Protein AF-0000000085930044 (afdb_homodimer)

Foldseek 3Di:
DDPVLLVVLLVLLQCLVVLVVDDDPLSVLLNVLLVVLLVVCVVPPCLLNLCSCVCRVVVDDPVVSCVVSVHDPVVSVVSVVVSSVSSSVSSVVSVND/DDPVLLVVLLVLLQCLVVLVVDDDPLSVLLNVLLVVLLVVCVVPPCLLNLCSCVCRVVVDDPVVSCVVSVHDPVVSVVSVVVSSVSSSVSSVVSVND

Structure (mmCIF, N/CA/C/O backbone):
data_AF-0000000085930044-model_v1
#
loop_
_entity.id
_entity.type
_entity.pdbx_description
1 polymer 'SqdX protein'
#
loop_
_atom_site.group_PDB
_atom_site.id
_atom_site.type_symbol
_atom_site.label_atom_id
_atom_site.label_alt_id
_atom_site.label_comp_id
_atom_site.label_asym_id
_atom_site.label_entity_id
_atom_site.label_seq_id
_atom_site.pdbx_PDB_ins_code
_atom_site.Cartn_x
_atom_site.Cartn_y
_atom_site.Cartn_z
_atom_site.occupancy
_atom_site.B_iso_or_equiv
_atom_site.auth_seq_id
_atom_site.auth_comp_id
_atom_site.auth_asym_id
_atom_site.auth_atom_id
_atom_site.pdbx_PDB_model_num
ATOM 1 N N . MET A 1 1 ? -0.772 -0.261 -4.461 1 90.75 1 MET A N 1
ATOM 2 C CA . MET A 1 1 ? -1.735 0.647 -5.074 1 90.75 1 MET A CA 1
ATOM 3 C C . MET A 1 1 ? -1.308 1.017 -6.492 1 90.75 1 MET A C 1
ATOM 5 O O . MET A 1 1 ? -0.113 1.079 -6.785 1 90.75 1 MET A O 1
ATOM 9 N N . THR A 1 2 ? -2.232 1.192 -7.375 1 91.56 2 THR A N 1
ATOM 10 C CA . THR A 1 2 ? -1.938 1.608 -8.742 1 91.56 2 THR A CA 1
ATOM 11 C C . THR A 1 2 ? -1.324 3.006 -8.758 1 91.56 2 THR A C 1
ATOM 13 O O . THR A 1 2 ? -1.37 3.725 -7.762 1 91.56 2 THR A O 1
ATOM 16 N N . ASN A 1 3 ? -0.733 3.326 -9.867 1 89.94 3 ASN A N 1
ATOM 17 C CA . ASN A 1 3 ? -0.159 4.66 -9.992 1 89.94 3 ASN A CA 1
ATOM 18 C C . ASN A 1 3 ? -1.221 5.746 -9.82 1 89.94 3 ASN A C 1
ATOM 20 O O . ASN A 1 3 ? -0.964 6.781 -9.211 1 89.94 3 ASN A O 1
ATOM 24 N N . GLU A 1 4 ? -2.383 5.516 -10.391 1 93.25 4 GLU A N 1
ATOM 25 C CA . GLU A 1 4 ? -3.479 6.473 -10.266 1 93.25 4 GLU A CA 1
ATOM 26 C C . GLU A 1 4 ? -3.91 6.625 -8.812 1 93.25 4 GLU A C 1
ATOM 28 O O . GLU A 1 4 ? -4.105 7.742 -8.328 1 93.25 4 GLU A O 1
ATOM 33 N N . GLN A 1 5 ? -4.035 5.52 -8.148 1 95.88 5 GLN A N 1
ATOM 34 C CA . GLN A 1 5 ? -4.41 5.543 -6.738 1 95.88 5 GLN A CA 1
ATOM 35 C C . GLN A 1 5 ? -3.354 6.258 -5.898 1 95.88 5 GLN A C 1
ATOM 37 O O . GLN A 1 5 ? -3.688 7.016 -4.984 1 95.88 5 GLN A O 1
ATOM 42 N N . ARG A 1 6 ? -2.131 5.973 -6.227 1 95.56 6 ARG A N 1
ATOM 43 C CA . ARG A 1 6 ? -1.03 6.613 -5.516 1 95.56 6 ARG A CA 1
ATOM 44 C C . ARG A 1 6 ? -1.114 8.133 -5.633 1 95.56 6 ARG A C 1
ATOM 46 O O . ARG A 1 6 ? -0.923 8.844 -4.648 1 95.56 6 ARG A O 1
ATOM 53 N N . GLN A 1 7 ? -1.407 8.609 -6.773 1 96.12 7 GLN A N 1
ATOM 54 C CA . GLN A 1 7 ? -1.521 10.047 -7 1 96.12 7 GLN A CA 1
ATOM 55 C C . GLN A 1 7 ? -2.711 10.633 -6.242 1 96.12 7 GLN A C 1
ATOM 57 O O . GLN A 1 7 ? -2.623 11.734 -5.691 1 96.12 7 GLN A O 1
ATOM 62 N N . GLN A 1 8 ? -3.801 9.922 -6.223 1 97.56 8 GLN A N 1
ATOM 63 C CA . GLN A 1 8 ? -4.984 10.375 -5.504 1 97.56 8 GLN A CA 1
ATOM 64 C C . GLN A 1 8 ? -4.711 10.492 -4.008 1 97.56 8 GLN A C 1
ATOM 66 O O . GLN A 1 8 ? -5.102 11.477 -3.375 1 97.56 8 GLN A O 1
ATOM 71 N N . VAL A 1 9 ? -4.008 9.484 -3.5 1 98.38 9 VAL A N 1
ATOM 72 C CA . VAL A 1 9 ? -3.697 9.43 -2.076 1 98.38 9 VAL A CA 1
ATOM 73 C C . VAL A 1 9 ? -2.748 10.57 -1.707 1 98.38 9 VAL A C 1
ATOM 75 O O . VAL A 1 9 ? -2.963 11.266 -0.713 1 98.38 9 VAL A O 1
ATOM 78 N N . LYS A 1 10 ? -1.749 10.711 -2.5 1 97.44 10 LYS A N 1
ATOM 79 C CA . LYS A 1 10 ? -0.784 11.781 -2.264 1 97.44 10 LYS A CA 1
ATOM 80 C C . LYS A 1 10 ? -1.459 13.148 -2.305 1 97.44 10 LYS A C 1
ATOM 82 O O . LYS A 1 10 ? -1.191 14.008 -1.459 1 97.44 10 LYS A O 1
ATOM 87 N N . LYS A 1 11 ? -2.297 13.352 -3.271 1 97.81 11 LYS A N 1
ATOM 88 C CA . LYS A 1 11 ? -3.008 14.617 -3.418 1 97.81 11 LYS A CA 1
ATOM 89 C C . LYS A 1 11 ? -3.918 14.883 -2.221 1 97.81 11 LYS A C 1
ATOM 91 O O . LYS A 1 11 ? -3.975 16 -1.71 1 97.81 11 LYS A O 1
ATOM 96 N N . ALA A 1 12 ? -4.645 13.891 -1.856 1 98.31 12 ALA A N 1
ATOM 97 C CA . ALA A 1 12 ? -5.539 14.039 -0.713 1 98.31 12 ALA A CA 1
ATOM 98 C C . ALA A 1 12 ? -4.766 14.406 0.548 1 98.31 12 ALA A C 1
ATOM 100 O O . ALA A 1 12 ? -5.184 15.289 1.301 1 98.31 12 ALA A O 1
ATOM 101 N N . LEU A 1 13 ? -3.668 13.68 0.725 1 98.19 13 LEU A N 1
ATOM 102 C CA . LEU A 1 13 ? -2.852 13.922 1.909 1 98.19 13 LEU A CA 1
ATOM 103 C C . LEU A 1 13 ? -2.271 15.328 1.89 1 98.19 13 LEU A C 1
ATOM 105 O O . LEU A 1 13 ? -2.303 16.031 2.902 1 98.19 13 LEU A O 1
ATOM 109 N N . TRP A 1 14 ? -1.81 15.734 0.802 1 97.94 14 TRP A N 1
ATOM 110 C CA . TRP A 1 14 ? -1.217 17.047 0.617 1 97.94 14 TRP A CA 1
ATOM 111 C C . TRP A 1 14 ? -2.252 18.156 0.839 1 97.94 14 TRP A C 1
ATOM 113 O O . TRP A 1 14 ? -1.924 19.234 1.331 1 97.94 14 TRP A O 1
ATOM 123 N N . ASN A 1 15 ? -3.477 17.906 0.5 1 97.5 15 ASN A N 1
ATOM 124 C CA . ASN A 1 15 ? -4.527 18.906 0.55 1 97.5 15 ASN A CA 1
ATOM 125 C C . ASN A 1 15 ? -5.438 18.719 1.759 1 97.5 15 ASN A C 1
ATOM 127 O O . ASN A 1 15 ? -6.59 19.156 1.75 1 97.5 15 ASN A O 1
ATOM 131 N N . TYR A 1 16 ? -4.949 18.062 2.721 1 97.5 16 TYR A N 1
ATOM 132 C CA . TYR A 1 16 ? -5.746 17.719 3.895 1 97.5 16 TYR A CA 1
ATOM 133 C C . TYR A 1 16 ? -6.438 18.953 4.457 1 97.5 16 TYR A C 1
ATOM 135 O O . TYR A 1 16 ? -7.633 18.922 4.758 1 97.5 16 TYR A O 1
ATOM 143 N N . GLY A 1 17 ? -5.746 20.078 4.582 1 95.06 17 GLY A N 1
ATOM 144 C CA . GLY A 1 17 ? -6.32 21.312 5.086 1 95.06 17 GLY A CA 1
ATOM 145 C C . GLY A 1 17 ? -7.477 21.812 4.242 1 95.06 17 GLY A C 1
ATOM 146 O O . GLY A 1 17 ? -8.492 22.266 4.777 1 95.06 17 GLY A O 1
ATOM 147 N N . ILE A 1 18 ? -7.289 21.766 3.01 1 95.88 18 ILE A N 1
ATOM 148 C CA . ILE A 1 18 ? -8.312 22.219 2.076 1 95.88 18 ILE A CA 1
ATOM 149 C C . ILE A 1 18 ? -9.531 21.297 2.168 1 95.88 18 ILE A C 1
ATOM 151 O O . ILE A 1 18 ? -10.672 21.766 2.154 1 95.88 18 ILE A O 1
ATOM 155 N N . LEU A 1 19 ? -9.289 19.969 2.24 1 96.56 19 LEU A N 1
ATOM 156 C CA . LEU A 1 19 ? -10.383 19.016 2.355 1 96.56 19 LEU A CA 1
ATOM 157 C C . LEU A 1 19 ? -11.219 19.281 3.602 1 96.56 19 LEU A C 1
ATOM 159 O O . LEU A 1 19 ? -12.445 19.141 3.574 1 96.56 19 LEU A O 1
ATOM 163 N N . GLN A 1 20 ? -10.547 19.641 4.668 1 95 20 GLN A N 1
ATOM 164 C CA . GLN A 1 20 ? -11.219 19.891 5.941 1 95 20 GLN A CA 1
ATOM 165 C C . GLN A 1 20 ? -12.141 21.109 5.848 1 95 20 GLN A C 1
ATOM 167 O O . GLN A 1 20 ? -13.164 21.172 6.527 1 95 20 GLN A O 1
ATOM 172 N N . ARG A 1 21 ? -11.844 21.984 4.984 1 94.31 21 ARG A N 1
ATOM 173 C CA . ARG A 1 21 ? -12.547 23.266 4.918 1 94.31 21 ARG A CA 1
ATOM 174 C C . ARG A 1 21 ? -13.797 23.156 4.055 1 94.31 21 ARG A C 1
ATOM 176 O O . ARG A 1 21 ? -14.766 23.891 4.27 1 94.31 21 ARG A O 1
ATOM 183 N N . PHE A 1 22 ? -13.742 22.281 3.084 1 88.75 22 PHE A N 1
ATOM 184 C CA . PHE A 1 22 ? -14.867 22.188 2.164 1 88.75 22 PHE A CA 1
ATOM 185 C C . PHE A 1 22 ? -15.688 20.922 2.451 1 88.75 22 PHE A C 1
ATOM 187 O O . PHE A 1 22 ? -15.172 19.812 2.348 1 88.75 22 PHE A O 1
ATOM 194 N N . GLU A 1 23 ? -16.875 21.266 2.703 1 85.25 23 GLU A N 1
ATOM 195 C CA . GLU A 1 23 ? -17.688 20.141 3.143 1 85.25 23 GLU A CA 1
ATOM 196 C C . GLU A 1 23 ? -18.328 19.422 1.954 1 85.25 23 GLU A C 1
ATOM 198 O O . GLU A 1 23 ? -18.984 20.047 1.126 1 85.25 23 GLU A O 1
ATOM 203 N N . SER A 1 24 ? -17.859 18.25 1.685 1 94.62 24 SER A N 1
ATOM 204 C CA . SER A 1 24 ? -18.5 17.234 0.854 1 94.62 24 SER A CA 1
ATOM 205 C C . SER A 1 24 ? -18.359 15.844 1.475 1 94.62 24 SER A C 1
ATOM 207 O O . SER A 1 24 ? -17.484 15.617 2.311 1 94.62 24 SER A O 1
ATOM 209 N N . GLU A 1 25 ? -19.297 15.039 1.059 1 96.56 25 GLU A N 1
ATOM 210 C CA . GLU A 1 25 ? -19.234 13.68 1.596 1 96.56 25 GLU A CA 1
ATOM 211 C C . GLU A 1 25 ? -17.906 13.008 1.26 1 96.56 25 GLU A C 1
ATOM 213 O O . GLU A 1 25 ? -17.328 12.328 2.102 1 96.56 25 GLU A O 1
ATOM 218 N N . GLU A 1 26 ? -17.453 13.195 0.129 1 97.06 26 GLU A N 1
ATOM 219 C CA . GLU A 1 26 ? -16.188 12.617 -0.285 1 97.06 26 GLU A CA 1
ATOM 220 C C . GLU A 1 26 ? -15.023 13.203 0.515 1 97.06 26 GLU A C 1
ATOM 222 O O . GLU A 1 26 ? -14.141 12.477 0.969 1 97.06 26 GLU A O 1
ATOM 227 N N . ASN A 1 27 ? -15.055 14.539 0.663 1 97.44 27 ASN A N 1
ATOM 228 C CA . ASN A 1 27 ? -14.016 15.195 1.45 1 97.44 27 ASN A CA 1
ATOM 229 C C . ASN A 1 27 ? -14 14.688 2.889 1 97.44 27 ASN A C 1
ATOM 231 O O . ASN A 1 27 ? -12.93 14.484 3.467 1 97.44 27 ASN A O 1
ATOM 235 N N . ARG A 1 28 ? -15.141 14.492 3.354 1 97.19 28 ARG A N 1
ATOM 236 C CA . ARG A 1 28 ? -15.242 13.984 4.719 1 97.19 28 ARG A CA 1
ATOM 237 C C . ARG A 1 28 ? -14.633 12.594 4.828 1 97.19 28 ARG A C 1
ATOM 239 O O . ARG A 1 28 ? -13.922 12.297 5.789 1 97.19 28 ARG A O 1
ATOM 246 N N . ARG A 1 29 ? -14.906 11.789 3.861 1 97.5 29 ARG A N 1
ATOM 247 C CA . ARG A 1 29 ? -14.375 10.43 3.863 1 97.5 29 ARG A CA 1
ATOM 248 C C . ARG A 1 29 ? -12.852 10.438 3.74 1 97.5 29 ARG A C 1
ATOM 250 O O . ARG A 1 29 ? -12.164 9.648 4.387 1 97.5 29 ARG A O 1
ATOM 257 N N . TRP A 1 30 ? -12.344 11.336 2.975 1 98.44 30 TRP A N 1
ATOM 258 C CA . TRP A 1 30 ? -10.898 11.492 2.885 1 98.44 30 TRP A CA 1
ATOM 259 C C . TRP A 1 30 ? -10.32 11.969 4.211 1 98.44 30 TRP A C 1
ATOM 261 O O . TRP A 1 30 ? -9.305 11.445 4.68 1 98.44 30 TRP A O 1
ATOM 271 N N . CYS A 1 31 ? -10.961 12.961 4.789 1 98.12 31 CYS A N 1
ATOM 272 C CA . CYS A 1 31 ? -10.484 13.484 6.062 1 98.12 31 CYS A CA 1
ATOM 273 C C . CYS A 1 31 ? -10.477 12.398 7.133 1 98.12 31 CYS A C 1
ATOM 275 O O . CYS A 1 31 ? -9.547 12.305 7.93 1 98.12 31 CYS A O 1
ATOM 277 N N . ASP A 1 32 ? -11.516 11.555 7.094 1 97.94 32 ASP A N 1
ATOM 278 C CA . ASP A 1 32 ? -11.578 10.453 8.055 1 97.94 32 ASP A CA 1
ATOM 279 C C . ASP A 1 32 ? -10.43 9.477 7.844 1 97.94 32 ASP A C 1
ATOM 281 O O . ASP A 1 32 ? -9.82 9.008 8.805 1 97.94 32 ASP A O 1
ATOM 285 N N . ALA A 1 33 ? -10.164 9.125 6.633 1 98.25 33 ALA A N 1
ATOM 286 C CA . ALA A 1 33 ? -9.078 8.203 6.316 1 98.25 33 ALA A CA 1
ATOM 287 C C . ALA A 1 33 ? -7.727 8.773 6.742 1 98.25 33 ALA A C 1
ATOM 289 O O . ALA A 1 33 ? -6.887 8.055 7.297 1 98.25 33 ALA A O 1
ATOM 290 N N . ILE A 1 34 ? -7.496 10.039 6.508 1 98.44 34 ILE A N 1
ATOM 291 C CA . ILE A 1 34 ? -6.234 10.688 6.848 1 98.44 34 ILE A CA 1
ATOM 292 C C . ILE A 1 34 ? -6.09 10.773 8.367 1 98.44 34 ILE A C 1
ATOM 294 O O . ILE A 1 34 ? -5.016 10.492 8.906 1 98.44 34 ILE A O 1
ATOM 298 N N . GLN A 1 35 ? -7.18 11.102 9.016 1 98.25 35 GLN A N 1
ATOM 299 C CA . GLN A 1 35 ? -7.141 11.156 10.477 1 98.25 35 GLN A CA 1
ATOM 300 C C . GLN A 1 35 ? -6.828 9.789 11.07 1 98.25 35 GLN A C 1
ATOM 302 O O . GLN A 1 35 ? -6.062 9.68 12.031 1 98.25 35 GLN A O 1
ATOM 307 N N . GLU A 1 36 ? -7.469 8.797 10.5 1 97.69 36 GLU A N 1
ATOM 308 C CA . GLU A 1 36 ? -7.172 7.438 10.953 1 97.69 36 GLU A CA 1
ATOM 309 C C . GLU A 1 36 ? -5.699 7.098 10.75 1 97.69 36 GLU A C 1
ATOM 311 O O . GLU A 1 36 ? -5.094 6.418 11.578 1 97.69 36 GLU A O 1
ATOM 316 N N . THR A 1 37 ? -5.105 7.539 9.688 1 98.12 37 THR A N 1
ATOM 317 C CA . THR A 1 37 ? -3.689 7.324 9.406 1 98.12 37 THR A CA 1
ATOM 318 C C . THR A 1 37 ? -2.818 8.07 10.414 1 98.12 37 THR A C 1
ATOM 320 O O . THR A 1 37 ? -1.834 7.523 10.914 1 98.12 37 THR A O 1
ATOM 323 N N . ILE A 1 38 ? -3.186 9.289 1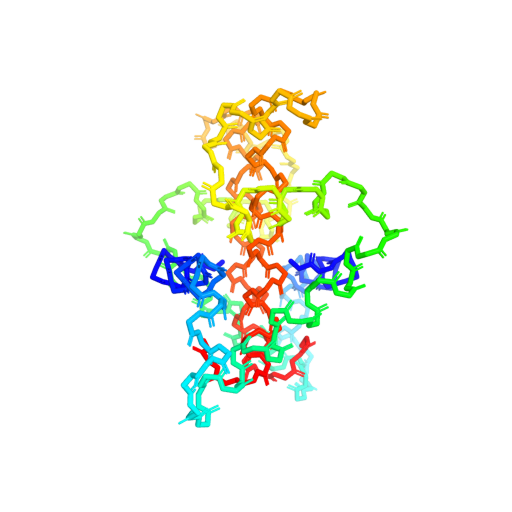0.695 1 97.94 38 ILE A N 1
ATOM 324 C CA . ILE A 1 38 ? -2.477 10.094 11.688 1 97.94 38 ILE A CA 1
ATOM 325 C C . ILE A 1 38 ? -2.5 9.375 13.039 1 97.94 38 ILE A C 1
ATOM 327 O O . ILE A 1 38 ? -1.457 9.203 13.672 1 97.94 38 ILE A O 1
ATOM 331 N N . ASP A 1 39 ? -3.641 8.914 13.391 1 97.56 39 ASP A N 1
ATOM 332 C CA . ASP A 1 39 ? -3.805 8.25 14.68 1 97.56 39 ASP A CA 1
ATOM 333 C C . ASP A 1 39 ? -3.021 6.941 14.734 1 97.56 39 ASP A C 1
ATOM 335 O O . ASP A 1 39 ? -2.494 6.566 15.781 1 97.56 39 ASP A O 1
ATOM 339 N N . TYR A 1 40 ? -2.984 6.293 13.641 1 97.06 40 TYR A N 1
ATOM 340 C CA . TYR A 1 40 ? -2.291 5.012 13.586 1 97.06 40 TYR A CA 1
ATOM 341 C C . TYR A 1 40 ? -0.801 5.188 13.852 1 97.06 40 TYR A C 1
ATOM 343 O O . TYR A 1 40 ? -0.199 4.391 14.578 1 97.06 40 TYR A O 1
ATOM 351 N N . TYR A 1 41 ? -0.217 6.215 13.312 1 97.38 41 TYR A N 1
ATOM 352 C CA . TYR A 1 41 ? 1.233 6.34 13.398 1 97.38 41 TYR A CA 1
ATOM 353 C C . TYR A 1 41 ? 1.639 7.117 14.648 1 97.38 41 TYR A C 1
ATOM 355 O O . TYR A 1 41 ? 2.795 7.062 15.07 1 97.38 41 TYR A O 1
ATOM 363 N N . LYS A 1 42 ? 0.592 7.73 15.141 1 96.19 42 LYS A N 1
ATOM 364 C CA . LYS A 1 42 ? 0.876 8.523 16.344 1 96.19 42 LYS A CA 1
ATOM 365 C C . LYS A 1 42 ? 1.451 7.648 17.453 1 96.19 42 LYS A C 1
ATOM 367 O O . LYS A 1 42 ? 0.897 6.594 17.766 1 96.19 42 LYS A O 1
ATOM 372 N N . ASP A 1 43 ? 2.621 7.82 17.984 1 91.5 43 ASP A N 1
ATOM 373 C CA . ASP A 1 43 ? 3.322 7.164 19.078 1 91.5 43 ASP A CA 1
ATOM 374 C C . ASP A 1 43 ? 3.754 5.75 18.688 1 91.5 43 ASP A C 1
ATOM 376 O O . ASP A 1 43 ? 4.137 4.953 19.547 1 91.5 43 ASP A O 1
ATOM 380 N N . ARG A 1 44 ? 3.477 5.246 17.453 1 91.75 44 ARG A N 1
ATOM 381 C CA . ARG A 1 44 ? 3.838 3.906 17.016 1 91.75 44 ARG A CA 1
ATOM 382 C C . ARG A 1 44 ? 5.102 3.934 16.156 1 91.75 44 ARG A C 1
ATOM 384 O O . ARG A 1 44 ? 5.883 2.98 16.172 1 91.75 44 ARG A O 1
ATOM 391 N N . ASP A 1 45 ? 5.207 4.973 15.453 1 96.5 45 ASP A N 1
ATOM 392 C CA . ASP A 1 45 ? 6.289 5.059 14.477 1 96.5 45 ASP A CA 1
ATOM 393 C C . ASP A 1 45 ? 6.711 6.512 14.258 1 96.5 45 ASP A C 1
ATOM 395 O O . ASP A 1 45 ? 6.191 7.184 13.359 1 96.5 45 ASP A O 1
ATOM 399 N N . PRO A 1 46 ? 7.766 6.941 14.93 1 96.12 46 PRO A N 1
ATOM 400 C CA . PRO A 1 46 ? 8.172 8.352 14.883 1 96.12 46 PRO A CA 1
ATOM 401 C C . PRO A 1 46 ? 8.586 8.805 13.484 1 96.12 46 PRO A C 1
ATOM 403 O O . PRO A 1 46 ? 8.414 9.977 13.141 1 96.12 46 PRO A O 1
ATOM 406 N N . ILE A 1 47 ? 9.109 7.938 12.711 1 97.06 47 ILE A N 1
ATOM 407 C CA . ILE A 1 47 ? 9.578 8.312 11.383 1 97.06 47 ILE A CA 1
ATOM 408 C C . ILE A 1 47 ? 8.375 8.602 10.484 1 97.06 47 ILE A C 1
ATOM 410 O O . ILE A 1 47 ? 8.297 9.664 9.859 1 97.06 47 ILE A O 1
ATOM 414 N N . ARG A 1 48 ? 7.398 7.719 10.453 1 97.31 48 ARG A N 1
ATOM 415 C CA . ARG A 1 48 ? 6.238 7.922 9.586 1 97.31 48 ARG A CA 1
ATOM 416 C C . ARG A 1 48 ? 5.352 9.039 10.125 1 97.31 48 ARG A C 1
ATOM 418 O O . ARG A 1 48 ? 4.75 9.789 9.344 1 97.31 48 ARG A O 1
ATOM 425 N N . GLU A 1 49 ? 5.258 9.062 11.406 1 97.88 49 GLU A N 1
ATOM 426 C CA . GLU A 1 49 ? 4.555 10.195 12 1 97.88 49 GLU A CA 1
ATOM 427 C C . GLU A 1 49 ? 5.191 11.523 11.586 1 97.88 49 GLU A C 1
ATOM 429 O O . GLU A 1 49 ? 4.492 12.453 11.188 1 97.88 49 GLU A O 1
ATOM 434 N N . GLY A 1 50 ? 6.504 11.609 11.75 1 98.06 50 GLY A N 1
ATOM 435 C CA . GLY A 1 50 ? 7.23 12.812 11.375 1 98.06 50 GLY A CA 1
ATOM 436 C C . GLY A 1 50 ? 7.098 13.148 9.898 1 98.06 50 GLY A C 1
ATOM 437 O O . GLY A 1 50 ? 6.918 14.32 9.539 1 98.06 50 GLY A O 1
ATOM 438 N N . LEU A 1 51 ? 7.188 12.125 9.07 1 98.25 51 LEU A N 1
ATOM 439 C CA . LEU A 1 51 ? 7.039 12.32 7.633 1 98.25 51 LEU A CA 1
ATOM 440 C C . LEU A 1 51 ? 5.664 12.898 7.301 1 98.25 51 LEU A C 1
ATOM 442 O O . LEU A 1 51 ? 5.559 13.852 6.527 1 98.25 51 LEU A O 1
ATOM 446 N N . LEU A 1 52 ? 4.648 12.273 7.859 1 98.19 52 LEU A N 1
ATOM 447 C CA . LEU A 1 52 ? 3.277 12.734 7.668 1 98.19 52 LEU A CA 1
ATOM 448 C C . LEU A 1 52 ? 3.133 14.195 8.062 1 98.19 52 LEU A C 1
ATOM 450 O O . LEU A 1 52 ? 2.572 15 7.312 1 98.19 52 LEU A O 1
ATOM 454 N N . GLN A 1 53 ? 3.703 14.562 9.164 1 97.69 53 GLN A N 1
ATOM 455 C CA . GLN A 1 53 ? 3.584 15.914 9.703 1 97.69 53 GLN A CA 1
ATOM 456 C C . GLN A 1 53 ? 4.438 16.906 8.906 1 97.69 53 GLN A C 1
ATOM 458 O O . GLN A 1 53 ? 3.92 17.875 8.367 1 97.69 53 GLN A O 1
ATOM 463 N N . ILE A 1 54 ? 5.68 16.641 8.781 1 98.25 54 ILE A N 1
ATOM 464 C CA . ILE A 1 54 ? 6.641 17.594 8.242 1 98.25 54 ILE A CA 1
ATOM 465 C C . ILE A 1 54 ? 6.441 17.734 6.73 1 98.25 54 ILE A C 1
ATOM 467 O O . ILE A 1 54 ? 6.273 18.844 6.219 1 98.25 54 ILE A O 1
ATOM 471 N N . ARG A 1 55 ? 6.355 16.641 6.031 1 98.38 55 ARG A N 1
ATOM 472 C CA . ARG A 1 55 ? 6.293 16.656 4.57 1 98.38 55 ARG A CA 1
ATOM 473 C C . ARG A 1 55 ? 4.91 17.078 4.086 1 98.38 55 ARG A C 1
ATOM 475 O O . ARG A 1 55 ? 4.793 17.953 3.215 1 98.38 55 ARG A O 1
ATOM 482 N N . TYR A 1 56 ? 3.885 16.594 4.695 1 98.06 56 TYR A N 1
ATOM 483 C CA . TYR A 1 56 ? 2.588 16.703 4.039 1 98.06 56 TYR A CA 1
ATOM 484 C C . TYR A 1 56 ? 1.705 17.734 4.738 1 98.06 56 TYR A C 1
ATOM 486 O O . TYR A 1 56 ? 1.008 18.516 4.082 1 98.06 56 TYR A O 1
ATOM 494 N N . LEU A 1 57 ? 1.733 17.719 6.027 1 97.06 57 LEU A N 1
ATOM 495 C CA . LEU A 1 57 ? 0.854 18.672 6.703 1 97.06 57 LEU A CA 1
ATOM 496 C C . LEU A 1 57 ? 1.498 20.047 6.781 1 97.06 57 LEU A C 1
ATOM 498 O O . LEU A 1 57 ? 0.808 21.062 6.688 1 97.06 57 LEU A O 1
ATOM 502 N N . GLU A 1 58 ? 2.842 20.062 6.914 1 97.25 58 GLU A N 1
ATOM 503 C CA . GLU A 1 58 ? 3.564 21.328 6.953 1 97.25 58 GLU A CA 1
ATOM 504 C C . GLU A 1 58 ? 4.055 21.719 5.566 1 97.25 58 GLU A C 1
ATOM 506 O O . GLU A 1 58 ? 4.602 22.812 5.383 1 97.25 58 GLU A O 1
ATOM 511 N N . HIS A 1 59 ? 3.982 20.875 4.594 1 97.38 59 H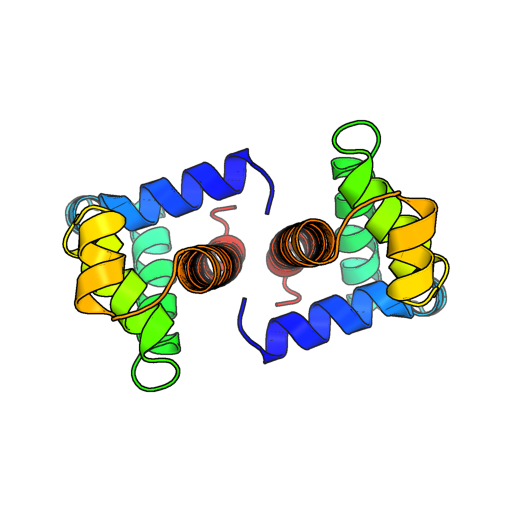IS A N 1
ATOM 512 C CA . HIS A 1 59 ? 4.289 21.156 3.195 1 97.38 59 HIS A CA 1
ATOM 513 C C . HIS A 1 59 ? 5.762 21.516 3.018 1 97.38 59 HIS A C 1
ATOM 515 O O . HIS A 1 59 ? 6.09 22.484 2.342 1 97.38 59 HIS A O 1
ATOM 521 N N . THR A 1 60 ? 6.57 20.734 3.652 1 97.12 60 THR A N 1
ATOM 522 C CA . THR A 1 60 ? 8.008 20.969 3.512 1 97.12 60 THR A CA 1
ATOM 523 C C . THR A 1 60 ? 8.586 20.125 2.385 1 97.12 60 THR A C 1
ATOM 525 O O . THR A 1 60 ? 7.953 19.156 1.939 1 97.12 60 THR A O 1
ATOM 528 N N . THR A 1 61 ? 9.758 20.469 1.947 1 97.62 61 THR A N 1
ATOM 529 C CA . THR A 1 61 ? 10.406 19.734 0.874 1 97.62 61 THR A CA 1
ATOM 530 C C . THR A 1 61 ? 10.945 18.391 1.389 1 97.62 61 THR A C 1
ATOM 532 O O . THR A 1 61 ? 11.094 18.203 2.598 1 97.62 61 THR A O 1
ATOM 535 N N . GLU A 1 62 ? 11.242 17.5 0.498 1 97.25 62 GLU A N 1
ATOM 536 C CA . GLU A 1 62 ? 11.836 16.219 0.867 1 97.25 62 GLU A CA 1
ATOM 537 C C . GLU A 1 62 ? 13.164 16.422 1.597 1 97.25 62 GLU A C 1
ATOM 539 O O . GLU A 1 62 ? 13.422 15.766 2.609 1 97.25 62 GLU A O 1
ATOM 544 N N . GLU A 1 63 ? 13.961 17.312 1.079 1 97.5 63 GLU A N 1
ATOM 545 C CA . GLU A 1 63 ? 15.281 17.562 1.651 1 97.5 63 GLU A CA 1
ATOM 546 C C . GLU A 1 63 ? 15.172 18.062 3.094 1 97.5 63 GLU A C 1
ATOM 548 O O . GLU A 1 63 ? 15.898 17.594 3.969 1 97.5 63 GLU A O 1
ATOM 553 N N . LYS A 1 64 ? 14.344 19 3.301 1 98.12 64 LYS A N 1
ATOM 554 C CA . LYS A 1 64 ? 14.141 19.516 4.648 1 98.12 64 LYS A CA 1
ATOM 555 C C . LYS A 1 64 ? 13.57 18.438 5.574 1 98.12 64 LYS A C 1
ATOM 557 O O . LYS A 1 64 ? 13.922 18.391 6.758 1 98.12 64 LYS A O 1
ATOM 562 N N . THR A 1 65 ? 12.656 17.609 5.035 1 98.31 65 THR A N 1
ATOM 563 C CA . THR A 1 65 ? 12.086 16.516 5.816 1 98.31 65 THR A CA 1
ATOM 564 C C . THR A 1 65 ? 13.164 15.523 6.234 1 98.31 65 THR A C 1
ATOM 566 O O . THR A 1 65 ? 13.203 15.086 7.387 1 98.31 65 THR A O 1
ATOM 569 N N . LEU A 1 66 ? 14.062 15.188 5.293 1 98.19 66 LEU A N 1
ATOM 570 C CA . LEU A 1 66 ? 15.172 14.289 5.57 1 98.19 66 LEU A CA 1
ATOM 571 C C . LEU A 1 66 ? 16.047 14.844 6.691 1 98.19 66 LEU A C 1
ATOM 573 O O . LEU A 1 66 ? 16.438 14.102 7.602 1 98.19 66 LEU A O 1
ATOM 577 N N . ASP A 1 67 ? 16.266 16.109 6.645 1 98.25 67 ASP A N 1
ATOM 578 C CA . ASP A 1 67 ? 17.125 16.781 7.609 1 98.25 67 ASP A CA 1
ATOM 579 C C . ASP A 1 67 ? 16.484 16.812 8.992 1 98.25 67 ASP A C 1
ATOM 581 O O . ASP A 1 67 ? 17.125 16.469 9.992 1 98.25 67 ASP A O 1
ATOM 585 N N . LYS A 1 68 ? 15.281 17.156 9.062 1 98.06 68 LYS A N 1
ATOM 586 C CA . LYS A 1 68 ? 14.586 17.281 10.336 1 98.06 68 LYS A CA 1
ATOM 587 C C . LYS A 1 68 ? 14.438 15.938 11.023 1 98.06 68 LYS A C 1
ATOM 589 O O . LYS A 1 68 ? 14.484 15.852 12.25 1 98.06 68 LYS A O 1
ATOM 594 N N . LEU A 1 69 ? 14.211 14.883 10.203 1 98.12 69 LEU A N 1
ATOM 595 C CA . LEU A 1 69 ? 14.023 13.547 10.75 1 98.12 69 LEU A CA 1
ATOM 596 C C . LEU A 1 69 ? 15.359 12.836 10.93 1 98.12 69 LEU A C 1
ATOM 598 O O . LEU A 1 69 ? 15.422 11.773 11.547 1 98.12 69 LEU A O 1
ATOM 602 N N . HIS A 1 70 ? 16.391 13.383 10.32 1 98.25 70 HIS A N 1
ATOM 603 C CA . HIS A 1 70 ? 17.719 12.805 10.359 1 98.25 70 HIS A CA 1
ATOM 604 C C . HIS A 1 70 ? 17.734 11.383 9.797 1 98.25 70 HIS A C 1
ATOM 606 O O . HIS A 1 70 ? 18.234 10.461 10.438 1 98.25 70 HIS A O 1
ATOM 612 N N . ILE A 1 71 ? 17.125 11.211 8.633 1 97.5 71 ILE A N 1
ATOM 613 C CA . ILE A 1 71 ? 17.094 9.922 7.953 1 97.5 71 ILE A CA 1
ATOM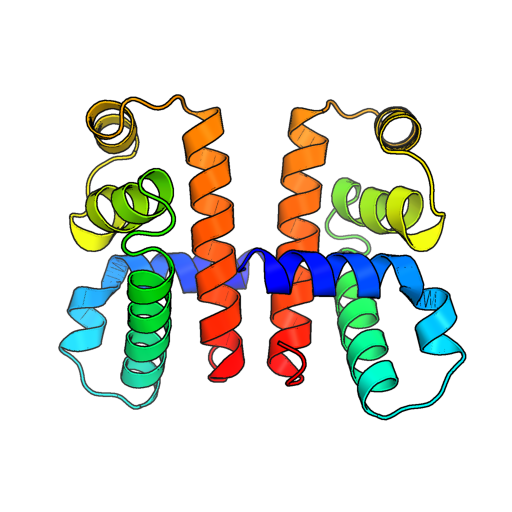 614 C C . ILE A 1 71 ? 17.641 10.062 6.539 1 97.5 71 ILE A C 1
ATOM 616 O O . ILE A 1 71 ? 17.734 11.172 6.012 1 97.5 71 ILE A O 1
ATOM 620 N N . GLY A 1 72 ? 18.109 8.938 5.98 1 95.94 72 GLY A N 1
ATOM 621 C CA . GLY A 1 72 ? 18.562 8.93 4.598 1 95.94 72 GLY A CA 1
ATOM 622 C C . GLY A 1 72 ? 17.438 8.789 3.596 1 95.94 72 GLY A C 1
ATOM 623 O O . GLY A 1 72 ? 16.281 8.562 3.975 1 95.94 72 GLY A O 1
ATOM 624 N N . ARG A 1 73 ? 17.781 8.898 2.32 1 94.38 73 ARG A N 1
ATOM 625 C CA . ARG A 1 73 ? 16.812 8.906 1.229 1 94.38 73 ARG A CA 1
ATOM 626 C C . ARG A 1 73 ? 16.109 7.559 1.12 1 94.38 73 ARG A C 1
ATOM 628 O O . ARG A 1 73 ? 14.898 7.504 0.861 1 94.38 73 ARG A O 1
ATOM 635 N N . THR A 1 74 ? 16.797 6.559 1.359 1 91.12 74 THR A N 1
ATOM 636 C CA . THR A 1 74 ? 16.219 5.227 1.242 1 91.12 74 THR A CA 1
ATOM 637 C C . THR A 1 74 ? 15.164 5.004 2.324 1 91.12 74 THR A C 1
ATOM 639 O O . THR A 1 74 ? 14.078 4.477 2.049 1 91.12 74 THR A O 1
ATOM 642 N N . THR A 1 75 ? 15.484 5.359 3.525 1 93.44 75 THR A N 1
ATOM 643 C CA . THR A 1 75 ? 14.539 5.258 4.633 1 93.44 75 THR A CA 1
ATOM 644 C C . THR A 1 75 ? 13.305 6.117 4.371 1 93.44 75 THR A C 1
ATOM 646 O O . THR A 1 75 ? 12.18 5.688 4.625 1 93.44 75 THR A O 1
ATOM 649 N N . TYR A 1 76 ? 13.516 7.32 3.801 1 95.81 76 TYR A N 1
ATOM 650 C CA . TYR A 1 76 ? 12.43 8.227 3.459 1 95.81 76 TYR A CA 1
ATOM 651 C C . TYR A 1 76 ? 11.492 7.594 2.439 1 95.81 76 TYR A C 1
ATOM 653 O O . TYR A 1 76 ? 10.266 7.621 2.609 1 95.81 76 TYR A O 1
ATOM 661 N N . GLN A 1 77 ? 12.055 7.066 1.446 1 93.25 77 GLN A N 1
ATOM 662 C CA . GLN A 1 77 ? 11.25 6.5 0.369 1 93.25 77 GLN A CA 1
ATOM 663 C C . GLN A 1 77 ? 10.414 5.328 0.869 1 93.25 77 GLN A C 1
ATOM 665 O O . GLN A 1 77 ? 9.234 5.207 0.526 1 93.25 77 GLN A O 1
ATOM 670 N N . LYS A 1 78 ? 10.984 4.516 1.653 1 90.94 78 LYS A N 1
ATOM 671 C CA . LYS A 1 78 ? 10.266 3.371 2.209 1 90.94 78 LYS A CA 1
ATOM 672 C C . LYS A 1 78 ? 9.148 3.824 3.15 1 90.94 78 LYS A C 1
ATOM 674 O O . LYS A 1 78 ? 8.047 3.281 3.119 1 90.94 78 LYS A O 1
ATOM 679 N N . ALA A 1 79 ? 9.508 4.75 3.971 1 94.31 79 ALA A N 1
ATOM 680 C CA . ALA A 1 79 ? 8.516 5.273 4.906 1 94.31 79 ALA A CA 1
ATOM 681 C C . ALA A 1 79 ? 7.344 5.914 4.168 1 94.31 79 ALA A C 1
ATOM 683 O O . ALA A 1 79 ? 6.191 5.762 4.574 1 94.31 79 ALA A O 1
ATOM 684 N N . GLN A 1 80 ? 7.664 6.625 3.141 1 96.12 80 GLN A N 1
ATOM 685 C CA . GLN A 1 80 ? 6.613 7.281 2.371 1 96.12 80 GLN A CA 1
ATOM 686 C C . GLN A 1 80 ? 5.699 6.258 1.703 1 96.12 80 GLN A C 1
ATOM 688 O O . GLN A 1 80 ? 4.477 6.422 1.689 1 96.12 80 GLN A O 1
ATOM 693 N N . LEU A 1 81 ? 6.297 5.262 1.121 1 93.31 81 LEU A N 1
ATOM 694 C CA . LEU A 1 81 ? 5.504 4.219 0.478 1 93.31 81 LEU A CA 1
ATOM 695 C C . LEU A 1 81 ? 4.574 3.547 1.48 1 93.31 81 LEU A C 1
ATOM 697 O O . LEU A 1 81 ? 3.408 3.283 1.174 1 93.31 81 LEU A O 1
ATOM 701 N N . ASP A 1 82 ? 5.07 3.291 2.656 1 93.94 82 ASP A N 1
ATOM 702 C CA . ASP A 1 82 ? 4.266 2.67 3.701 1 93.94 82 ASP A CA 1
ATOM 703 C C . ASP A 1 82 ? 3.131 3.592 4.141 1 93.94 82 ASP A C 1
ATOM 705 O O . ASP A 1 82 ? 2 3.143 4.348 1 93.94 82 ASP A O 1
ATOM 709 N N . LEU A 1 83 ? 3.516 4.812 4.324 1 97 83 LEU A N 1
ATOM 710 C CA . LEU A 1 83 ? 2.533 5.805 4.738 1 97 83 LEU A CA 1
ATOM 711 C C . LEU A 1 83 ? 1.398 5.906 3.725 1 97 83 LEU A C 1
ATOM 713 O O . LEU A 1 83 ? 0.223 5.863 4.094 1 97 83 LEU A O 1
ATOM 717 N N . LEU A 1 84 ? 1.756 6 2.473 1 97.44 84 LEU A N 1
ATOM 718 C CA . LEU A 1 84 ? 0.756 6.121 1.417 1 97.44 84 LEU A CA 1
ATOM 719 C C . LEU A 1 84 ? -0.063 4.84 1.292 1 97.44 84 LEU A C 1
ATOM 721 O O . LEU A 1 84 ? -1.267 4.895 1.031 1 97.44 84 LEU A O 1
ATOM 725 N N . SER A 1 85 ? 0.569 3.744 1.44 1 96.94 85 SER A N 1
ATOM 726 C CA . SER A 1 85 ? -0.142 2.471 1.396 1 96.94 85 SER A CA 1
ATOM 727 C C . SER A 1 85 ? -1.159 2.365 2.527 1 96.94 85 SER A C 1
ATOM 729 O O . SER A 1 85 ? -2.268 1.863 2.328 1 96.94 85 SER A O 1
ATOM 731 N N . THR A 1 86 ? -0.804 2.752 3.738 1 97.62 86 THR A N 1
ATOM 732 C CA . THR A 1 86 ? -1.714 2.732 4.879 1 97.62 86 THR A CA 1
ATOM 733 C C . THR A 1 86 ? -2.934 3.609 4.609 1 97.62 86 THR A C 1
ATOM 735 O O . THR A 1 86 ? -4.07 3.172 4.793 1 97.62 86 THR A O 1
ATOM 738 N N . LEU A 1 87 ? -2.633 4.789 4.16 1 98.44 87 LEU A N 1
ATOM 739 C CA . LEU A 1 87 ? -3.734 5.691 3.842 1 98.44 87 LEU A CA 1
ATOM 740 C C . LEU A 1 87 ? -4.605 5.117 2.729 1 98.44 87 LEU A C 1
ATOM 742 O O . LEU A 1 87 ? -5.828 5.25 2.762 1 98.44 87 LEU A O 1
ATOM 746 N N . ALA A 1 88 ? -3.992 4.512 1.722 1 98.44 88 ALA A N 1
ATOM 747 C CA . ALA A 1 88 ? -4.734 3.93 0.606 1 98.44 88 ALA A CA 1
ATOM 748 C C . ALA A 1 88 ? -5.703 2.855 1.093 1 98.44 88 ALA A C 1
ATOM 750 O O . ALA A 1 88 ? -6.836 2.771 0.619 1 98.44 88 ALA A O 1
ATOM 751 N N . VAL A 1 89 ? -5.262 2.088 2.016 1 98.38 89 VAL A N 1
ATOM 752 C CA . VAL A 1 89 ? -6.121 1.03 2.541 1 98.38 89 VAL A CA 1
ATOM 753 C C . VAL A 1 89 ? -7.289 1.645 3.309 1 98.38 89 VAL A C 1
ATOM 755 O O . VAL A 1 89 ? -8.445 1.264 3.104 1 98.38 89 VAL A O 1
ATOM 758 N N . PHE A 1 90 ? -7.051 2.582 4.191 1 98 90 PHE A N 1
ATOM 759 C CA . PHE A 1 90 ? -8.109 3.232 4.957 1 98 90 PHE A CA 1
ATOM 760 C C . PHE A 1 90 ? -9.086 3.939 4.027 1 98 90 PHE A C 1
ATOM 762 O O . PHE A 1 90 ? -10.297 3.941 4.273 1 98 90 PHE A O 1
ATOM 769 N N . ALA A 1 91 ? -8.539 4.562 2.965 1 98.44 91 ALA A N 1
ATOM 770 C CA . ALA A 1 91 ? -9.383 5.238 1.978 1 98.44 91 ALA A CA 1
ATOM 771 C C . ALA A 1 91 ? -10.242 4.234 1.216 1 98.44 91 ALA A C 1
ATOM 773 O O . ALA A 1 91 ? -11.43 4.488 0.973 1 98.44 91 ALA A O 1
ATOM 774 N N . ALA A 1 92 ? -9.672 3.143 0.827 1 98 92 ALA A N 1
ATOM 775 C CA . ALA A 1 92 ? -10.406 2.113 0.097 1 98 92 ALA A CA 1
ATOM 776 C C . ALA A 1 92 ? -11.555 1.566 0.932 1 98 92 ALA A C 1
ATOM 778 O O . ALA A 1 92 ? -12.641 1.288 0.404 1 98 92 ALA A O 1
ATOM 779 N N . ARG A 1 93 ? -11.352 1.432 2.227 1 96.5 93 ARG A N 1
ATOM 780 C CA . ARG A 1 93 ? -12.398 0.971 3.133 1 96.5 93 ARG A CA 1
ATOM 781 C C . ARG A 1 93 ? -13.586 1.925 3.129 1 96.5 93 ARG A C 1
ATOM 783 O O . ARG A 1 93 ? -14.703 1.529 3.453 1 96.5 93 ARG A O 1
ATOM 790 N N . ARG A 1 94 ? -13.289 3.098 2.723 1 96.38 94 ARG A N 1
ATOM 791 C CA . ARG A 1 94 ? -14.328 4.129 2.762 1 96.38 94 ARG A CA 1
ATOM 792 C C . ARG A 1 94 ? -14.875 4.402 1.366 1 96.38 94 ARG A C 1
ATOM 794 O O . ARG A 1 94 ? -15.531 5.422 1.143 1 96.38 94 ARG A O 1
ATOM 801 N N . GLY A 1 95 ? -14.469 3.611 0.424 1 95.44 95 GLY A N 1
ATOM 802 C CA . GLY A 1 95 ? -15.031 3.682 -0.917 1 95.44 95 GLY A CA 1
ATOM 803 C C . GLY A 1 95 ? -14.359 4.73 -1.787 1 95.44 95 GLY A C 1
ATOM 804 O O . GLY A 1 95 ? -14.922 5.156 -2.797 1 95.44 9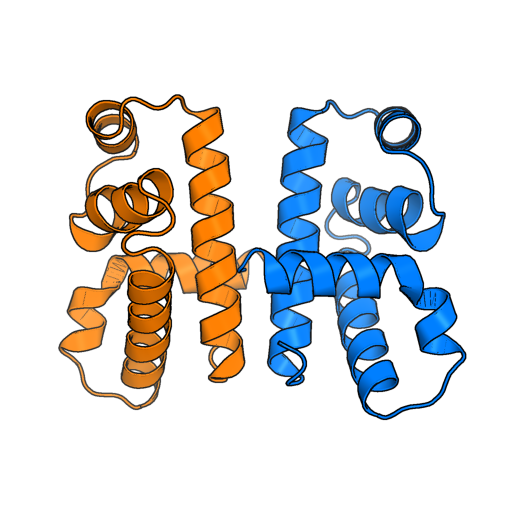5 GLY A O 1
ATOM 805 N N . LEU A 1 96 ? -13.227 5.219 -1.449 1 96.62 96 LEU A N 1
ATOM 806 C CA . LEU A 1 96 ? -12.594 6.332 -2.146 1 96.62 96 LEU A CA 1
ATOM 807 C C . LEU A 1 96 ? -11.648 5.828 -3.232 1 96.62 96 LEU A C 1
ATOM 809 O O . LEU A 1 96 ? -11.242 6.59 -4.113 1 96.62 96 LEU A O 1
ATOM 813 N N . LEU A 1 97 ? -11.289 4.578 -3.129 1 94.19 97 LEU A N 1
ATOM 814 C CA . LEU A 1 97 ? -10.328 4 -4.07 1 94.19 97 LEU A CA 1
ATOM 815 C C . LEU A 1 97 ? -10.852 2.684 -4.637 1 94.19 97 LEU A C 1
ATOM 817 O O . LEU A 1 97 ? -11.68 2.016 -4.008 1 94.19 97 LEU A O 1
ATOM 821 N N . MET B 1 1 ? -0.105 0.431 4.555 1 90.19 1 MET B N 1
ATOM 822 C CA . MET B 1 1 ? -0.853 -0.604 5.262 1 90.19 1 MET B CA 1
ATOM 823 C C . MET B 1 1 ? -0.206 -0.919 6.609 1 90.19 1 MET B C 1
ATOM 825 O O . MET B 1 1 ? 1.014 -0.814 6.754 1 90.19 1 MET B O 1
ATOM 829 N N . THR B 1 2 ? -0.979 -1.197 7.586 1 91.31 2 THR B N 1
ATOM 830 C CA . THR B 1 2 ? -0.461 -1.567 8.898 1 91.31 2 THR B CA 1
ATOM 831 C C . THR B 1 2 ? 0.351 -2.857 8.82 1 91.31 2 THR B C 1
ATOM 833 O O . THR B 1 2 ? 0.278 -3.578 7.82 1 91.31 2 THR B O 1
ATOM 836 N N . ASN B 1 3 ? 1.127 -3.09 9.836 1 89.88 3 ASN B N 1
ATOM 837 C CA . ASN B 1 3 ? 1.906 -4.324 9.867 1 89.88 3 ASN B CA 1
ATOM 838 C C . ASN B 1 3 ? 1.007 -5.555 9.82 1 89.88 3 ASN B C 1
ATOM 840 O O . ASN B 1 3 ? 1.333 -6.543 9.156 1 89.88 3 ASN B O 1
ATOM 844 N N . GLU B 1 4 ? -0.088 -5.5 10.539 1 93.12 4 GLU B N 1
ATOM 845 C CA . GLU B 1 4 ? -1.036 -6.613 10.539 1 93.12 4 GLU B CA 1
ATOM 846 C C . GLU B 1 4 ? -1.628 -6.836 9.148 1 93.12 4 GLU B C 1
ATOM 848 O O . GLU B 1 4 ? -1.719 -7.973 8.688 1 93.12 4 GLU B O 1
ATOM 853 N N . GLN B 1 5 ? -2.008 -5.766 8.531 1 95.75 5 GLN B N 1
ATOM 854 C CA . GLN B 1 5 ? -2.557 -5.855 7.18 1 95.75 5 GLN B CA 1
ATOM 855 C C . GLN B 1 5 ? -1.525 -6.406 6.203 1 95.75 5 GLN B C 1
ATOM 857 O O . GLN B 1 5 ? -1.858 -7.219 5.332 1 95.75 5 GLN B O 1
ATOM 862 N N . ARG B 1 6 ? -0.333 -5.93 6.359 1 95.62 6 ARG B N 1
ATOM 863 C CA . ARG B 1 6 ? 0.748 -6.402 5.5 1 95.62 6 ARG B CA 1
ATOM 864 C C . ARG B 1 6 ? 0.917 -7.914 5.613 1 95.62 6 ARG B C 1
ATOM 866 O O . ARG B 1 6 ? 1.084 -8.602 4.602 1 95.62 6 ARG B O 1
ATOM 873 N N . GLN B 1 7 ? 0.868 -8.422 6.77 1 96.12 7 GLN B N 1
ATOM 874 C CA . GLN B 1 7 ? 1.011 -9.859 6.996 1 96.12 7 GLN B CA 1
ATOM 875 C C . GLN B 1 7 ? -0.163 -10.625 6.398 1 96.12 7 GLN B C 1
ATOM 877 O O . GLN B 1 7 ? 0.02 -11.703 5.828 1 96.12 7 GLN B O 1
ATOM 882 N N . GLN B 1 8 ? -1.346 -10.102 6.539 1 97.62 8 GLN B N 1
ATOM 883 C CA . GLN B 1 8 ? -2.531 -10.742 5.98 1 97.62 8 GLN B CA 1
ATOM 884 C C . GLN B 1 8 ? -2.445 -10.828 4.461 1 97.62 8 GLN B C 1
ATOM 886 O O . GLN B 1 8 ? -2.758 -11.867 3.873 1 97.62 8 GLN B O 1
ATOM 891 N N . VAL B 1 9 ? -1.987 -9.727 3.877 1 98.38 9 VAL B N 1
ATOM 892 C CA . VAL B 1 9 ? -1.883 -9.633 2.424 1 98.38 9 VAL B CA 1
ATOM 893 C C . VAL B 1 9 ? -0.825 -10.609 1.918 1 98.38 9 VAL B C 1
ATOM 895 O O . VAL B 1 9 ? -1.059 -11.344 0.955 1 98.38 9 VAL B O 1
ATOM 898 N N . LYS B 1 10 ? 0.284 -10.586 2.561 1 97.5 10 LYS B N 1
ATOM 899 C CA . LYS B 1 10 ? 1.365 -11.492 2.182 1 97.5 10 LYS B CA 1
ATOM 900 C C . LYS B 1 10 ? 0.929 -12.945 2.301 1 97.5 10 LYS B C 1
ATOM 902 O O . LYS B 1 10 ? 1.214 -13.758 1.417 1 97.5 10 LYS B O 1
ATOM 907 N N . LYS B 1 11 ? 0.27 -13.273 3.373 1 97.88 11 LYS B N 1
ATOM 908 C CA . LYS B 1 11 ? -0.205 -14.641 3.6 1 97.88 11 LYS B CA 1
ATOM 909 C C . LYS B 1 11 ? -1.215 -15.055 2.533 1 97.88 11 LYS B C 1
ATOM 911 O O . LYS B 1 11 ? -1.162 -16.172 2.025 1 97.88 11 LYS B O 1
ATOM 916 N N . ALA B 1 12 ? -2.123 -14.195 2.27 1 98.31 12 ALA B N 1
ATOM 917 C CA . ALA B 1 12 ? -3.133 -14.492 1.257 1 98.31 12 ALA B CA 1
ATOM 918 C C . ALA B 1 12 ? -2.488 -14.75 -0.102 1 98.31 12 ALA B C 1
ATOM 920 O O . ALA B 1 12 ? -2.854 -15.703 -0.799 1 98.31 12 ALA B O 1
ATOM 921 N N . LEU B 1 13 ? -1.556 -13.859 -0.417 1 98.25 13 LEU B N 1
ATOM 922 C CA . LEU B 1 13 ? -0.879 -13.984 -1.703 1 98.25 13 LEU B CA 1
ATOM 923 C C . LEU B 1 13 ? -0.085 -15.289 -1.776 1 98.25 13 LEU B C 1
ATOM 925 O O . LEU B 1 13 ? -0.139 -15.992 -2.783 1 98.25 13 LEU B O 1
ATOM 929 N N . TRP B 1 14 ? 0.583 -15.586 -0.759 1 97.94 14 TRP B N 1
ATOM 930 C CA . TRP B 1 14 ? 1.396 -16.797 -0.67 1 97.94 14 TRP B CA 1
ATOM 931 C C . TRP B 1 14 ? 0.527 -18.047 -0.768 1 97.94 14 TRP B C 1
ATOM 933 O O . TRP B 1 14 ? 0.955 -19.062 -1.312 1 97.94 14 TRP B O 1
ATOM 943 N N . ASN B 1 15 ? -0.675 -18 -0.266 1 97.56 15 ASN B N 1
ATOM 944 C CA . ASN B 1 15 ? -1.548 -19.172 -0.188 1 97.56 15 ASN B CA 1
ATOM 945 C C . ASN B 1 15 ? -2.635 -19.125 -1.259 1 97.56 15 ASN B C 1
ATOM 947 O O . ASN B 1 15 ? -3.689 -19.75 -1.101 1 97.56 15 ASN B O 1
ATOM 951 N N . TYR B 1 16 ? -2.381 -18.406 -2.279 1 97.44 16 TYR B N 1
ATOM 952 C CA . TYR B 1 16 ? -3.375 -18.219 -3.33 1 97.44 16 TYR B CA 1
ATOM 953 C C . TYR B 1 16 ? -3.932 -19.562 -3.803 1 97.44 16 TYR B C 1
ATOM 955 O O . TYR B 1 16 ? -5.148 -19.719 -3.943 1 97.44 16 TYR B O 1
ATOM 963 N N . GLY B 1 17 ? -3.102 -20.562 -4.035 1 95.12 17 GLY B N 1
ATOM 964 C CA . GLY B 1 17 ? -3.537 -21.875 -4.473 1 95.12 17 GLY B CA 1
ATOM 965 C C . GLY B 1 17 ? -4.477 -22.547 -3.488 1 95.12 17 GLY B C 1
ATOM 966 O O . GLY B 1 17 ? -5.473 -23.156 -3.887 1 95.12 17 GLY B O 1
ATOM 967 N N . ILE B 1 18 ? -4.141 -22.453 -2.289 1 95.94 18 ILE B N 1
ATOM 968 C CA . ILE B 1 18 ? -4.953 -23.047 -1.233 1 95.94 18 ILE B CA 1
ATOM 969 C C . ILE B 1 18 ? -6.301 -22.328 -1.152 1 95.94 18 ILE B C 1
ATOM 971 O O . ILE B 1 18 ? -7.34 -22.969 -0.996 1 95.94 18 ILE B O 1
ATOM 975 N N . LEU B 1 19 ? -6.277 -21 -1.244 1 96.62 19 LEU B N 1
ATOM 976 C CA . LEU B 1 19 ? -7.512 -20.219 -1.205 1 96.62 19 LEU B CA 1
ATOM 977 C C . LEU B 1 19 ? -8.453 -20.625 -2.332 1 96.62 19 LEU B C 1
ATOM 979 O O . LEU B 1 19 ? -9.672 -20.672 -2.141 1 96.62 19 LEU B O 1
ATOM 983 N N . GLN B 1 20 ? -7.891 -20.875 -3.473 1 95.06 20 GLN B N 1
ATOM 984 C CA . GLN B 1 20 ? -8.672 -21.234 -4.648 1 95.06 20 GLN B CA 1
ATOM 985 C C . GLN B 1 20 ? -9.367 -22.578 -4.453 1 95.06 20 GLN B C 1
ATOM 987 O O . GLN B 1 20 ? -10.453 -22.812 -4.996 1 95.06 20 GLN B O 1
ATOM 992 N N . ARG B 1 21 ? -8.82 -23.406 -3.635 1 94.44 21 ARG B N 1
ATOM 993 C CA . ARG B 1 21 ? -9.289 -24.781 -3.496 1 94.44 21 ARG B CA 1
ATOM 994 C C . ARG B 1 21 ? -10.43 -24.859 -2.48 1 94.44 21 ARG B C 1
ATOM 996 O O . ARG B 1 21 ? -11.273 -25.75 -2.568 1 94.44 21 ARG B O 1
ATOM 1003 N N . PHE B 1 22 ? -10.406 -23.953 -1.528 1 89 22 PHE B N 1
ATOM 1004 C CA . PHE B 1 22 ? -11.406 -24.016 -0.47 1 89 22 PHE B CA 1
ATOM 1005 C C . PHE B 1 22 ? -12.43 -22.891 -0.627 1 89 22 PHE B C 1
ATOM 1007 O O . PHE B 1 22 ? -12.078 -21.719 -0.581 1 89 22 PHE B O 1
ATOM 1014 N N . GLU B 1 23 ? -13.586 -23.406 -0.719 1 85.31 23 GLU B N 1
ATOM 1015 C CA . GLU B 1 23 ? -14.609 -22.406 -1.024 1 85.31 23 GLU B CA 1
ATOM 1016 C C . GLU B 1 23 ? -15.18 -21.797 0.25 1 85.31 23 GLU B C 1
ATOM 1018 O O . GLU B 1 23 ? -15.641 -22.516 1.137 1 85.31 23 GLU B O 1
ATOM 1023 N N . SER B 1 24 ? -14.859 -20.609 0.51 1 94.62 24 SER B N 1
ATOM 1024 C CA . SER B 1 24 ? -15.531 -19.688 1.433 1 94.62 24 SER B CA 1
ATOM 1025 C C . SER B 1 24 ? -15.703 -18.312 0.818 1 94.62 24 SER B C 1
ATOM 1027 O O . SER B 1 24 ? -14.992 -17.953 -0.127 1 94.62 24 SER B O 1
ATOM 1029 N N . GLU B 1 25 ? -16.688 -17.656 1.357 1 96.56 25 GLU B N 1
ATOM 1030 C CA . GLU B 1 25 ? -16.906 -16.312 0.833 1 96.56 25 GLU B CA 1
ATOM 1031 C C . GLU B 1 25 ? -15.672 -15.445 0.991 1 96.56 25 GLU B C 1
ATOM 1033 O O . GLU B 1 25 ? -15.32 -14.688 0.084 1 96.56 25 GLU B O 1
ATOM 1038 N N . GLU B 1 26 ? -15.055 -15.531 2.049 1 97.06 26 GLU B N 1
ATOM 1039 C CA . GLU B 1 26 ? -13.836 -14.766 2.291 1 97.06 26 GLU B CA 1
ATOM 1040 C C . GLU B 1 26 ? -12.719 -15.172 1.333 1 97.06 26 GLU B C 1
ATOM 1042 O O . GLU B 1 26 ? -12.031 -14.32 0.771 1 97.06 26 GLU B O 1
ATOM 1047 N N . ASN B 1 27 ? -12.562 -16.5 1.163 1 97.44 27 ASN B N 1
ATOM 1048 C CA . ASN B 1 27 ? -11.547 -16.984 0.232 1 97.44 27 ASN B CA 1
ATOM 1049 C C . ASN B 1 27 ? -11.812 -16.5 -1.188 1 97.44 27 ASN B C 1
ATOM 1051 O O . ASN B 1 27 ? -10.875 -16.125 -1.904 1 97.44 27 ASN B O 1
ATOM 1055 N N . ARG B 1 28 ? -13.016 -16.484 -1.484 1 97.19 28 ARG B N 1
ATOM 1056 C CA . ARG B 1 28 ? -13.383 -16.016 -2.814 1 97.19 28 ARG B CA 1
ATOM 1057 C C . ARG B 1 28 ? -13.016 -14.539 -2.988 1 97.19 28 ARG B C 1
ATOM 1059 O O . ARG B 1 28 ? -12.492 -14.148 -4.031 1 97.19 28 ARG B O 1
ATOM 1066 N N .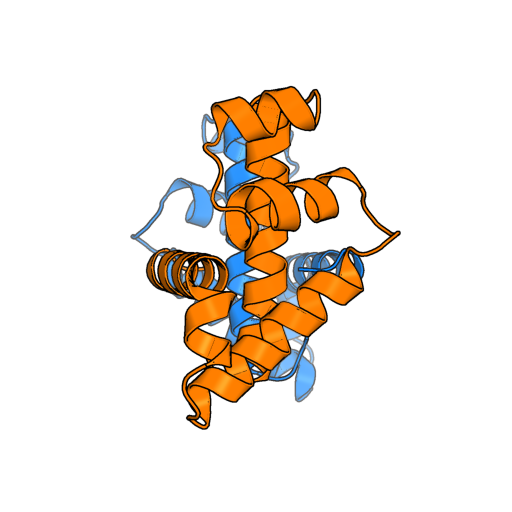 ARG B 1 29 ? -13.289 -13.781 -1.982 1 97.56 29 ARG B N 1
ATOM 1067 C CA . ARG B 1 29 ? -12.977 -12.359 -2.039 1 97.56 29 ARG B CA 1
ATOM 1068 C C . ARG B 1 29 ? -11.477 -12.133 -2.123 1 97.56 29 ARG B C 1
ATOM 1070 O O . ARG B 1 29 ? -11.016 -11.25 -2.848 1 97.56 29 ARG B O 1
ATOM 1077 N N . TRP B 1 30 ? -10.727 -12.938 -1.45 1 98.44 30 TRP B N 1
ATOM 1078 C CA . TRP B 1 30 ? -9.273 -12.867 -1.561 1 98.44 30 TRP B CA 1
ATOM 1079 C C . TRP B 1 30 ? -8.812 -13.258 -2.959 1 98.44 30 TRP B C 1
ATOM 1081 O O . TRP B 1 30 ? -7.969 -12.586 -3.555 1 98.44 30 TRP B O 1
ATOM 1091 N N . CYS B 1 31 ? -9.367 -14.336 -3.451 1 98.19 31 CYS B N 1
ATOM 1092 C CA . CYS B 1 31 ? -8.984 -14.789 -4.785 1 98.19 31 CYS B CA 1
ATOM 1093 C C . CYS B 1 31 ? -9.297 -13.727 -5.828 1 98.19 31 CYS B C 1
ATOM 1095 O O . CYS B 1 31 ? -8.508 -13.5 -6.746 1 98.19 31 CYS B O 1
ATOM 1097 N N . ASP B 1 32 ? -10.438 -13.062 -5.645 1 97.94 32 ASP B N 1
ATOM 1098 C CA . ASP B 1 32 ? -10.805 -11.992 -6.57 1 97.94 32 ASP B CA 1
ATOM 1099 C C . ASP B 1 32 ? -9.805 -10.844 -6.504 1 97.94 32 ASP B C 1
ATOM 1101 O O . ASP B 1 32 ? -9.414 -10.289 -7.535 1 97.94 32 ASP B O 1
ATOM 1105 N N . ALA B 1 33 ? -9.43 -10.438 -5.332 1 98.25 33 ALA B N 1
ATOM 1106 C CA . ALA B 1 33 ? -8.469 -9.352 -5.152 1 98.25 33 ALA B CA 1
ATOM 1107 C C . ALA B 1 33 ? -7.117 -9.711 -5.766 1 98.25 33 ALA B C 1
ATOM 1109 O O . ALA B 1 33 ? -6.484 -8.875 -6.418 1 98.25 33 ALA B O 1
ATOM 1110 N N . ILE B 1 34 ? -6.66 -10.922 -5.59 1 98.44 34 ILE B N 1
ATOM 1111 C CA . ILE B 1 34 ? -5.371 -11.367 -6.105 1 98.44 34 ILE B CA 1
ATOM 1112 C C . ILE B 1 34 ? -5.418 -11.438 -7.629 1 98.44 34 ILE B C 1
ATOM 1114 O O . ILE B 1 34 ? -4.488 -11 -8.305 1 98.44 34 ILE B O 1
ATOM 1118 N N . GLN B 1 35 ? -6.516 -11.945 -8.125 1 98.25 35 GLN B N 1
ATOM 1119 C CA . GLN B 1 35 ? -6.664 -12.008 -9.578 1 98.25 35 GLN B CA 1
ATOM 1120 C C . GLN B 1 35 ? -6.652 -10.609 -10.195 1 98.25 35 GLN B C 1
ATOM 1122 O O . GLN B 1 35 ? -6.047 -10.398 -11.242 1 98.25 35 GLN B O 1
ATOM 1127 N N . GLU B 1 36 ? -7.359 -9.727 -9.531 1 97.69 36 GLU B N 1
ATOM 1128 C CA . GLU B 1 36 ? -7.344 -8.344 -10 1 97.69 36 GLU B CA 1
ATOM 1129 C C . GLU B 1 36 ? -5.93 -7.773 -10 1 97.69 36 GLU B C 1
ATOM 1131 O O . GLU B 1 36 ? -5.559 -7.02 -10.898 1 97.69 36 GLU B O 1
ATOM 1136 N N . THR B 1 37 ? -5.137 -8.109 -9.023 1 98.12 37 THR B N 1
ATOM 1137 C CA . THR B 1 37 ? -3.75 -7.672 -8.938 1 98.12 37 THR B CA 1
ATOM 1138 C C . THR B 1 37 ? -2.914 -8.281 -10.055 1 98.12 37 THR B C 1
ATOM 1140 O O . THR B 1 37 ? -2.104 -7.598 -10.68 1 98.12 37 THR B O 1
ATOM 1143 N N . ILE B 1 38 ? -3.129 -9.547 -10.312 1 97.94 38 ILE B N 1
ATOM 1144 C CA . ILE B 1 38 ? -2.443 -10.234 -11.398 1 97.94 38 ILE B CA 1
ATOM 1145 C C . ILE B 1 38 ? -2.758 -9.547 -12.727 1 97.94 38 ILE B C 1
ATOM 1147 O O . ILE B 1 38 ? -1.85 -9.227 -13.5 1 97.94 38 ILE B O 1
ATOM 1151 N N . ASP B 1 39 ? -3.984 -9.266 -12.906 1 97.5 39 ASP B N 1
ATOM 1152 C CA . ASP B 1 39 ? -4.422 -8.648 -14.156 1 97.5 39 ASP B CA 1
ATOM 1153 C C . ASP B 1 39 ? -3.865 -7.234 -14.305 1 97.5 39 ASP B C 1
ATOM 1155 O O . ASP B 1 39 ? -3.547 -6.797 -15.406 1 97.5 39 ASP B O 1
ATOM 1159 N N . TYR B 1 40 ? -3.787 -6.578 -13.211 1 97.12 40 TYR B N 1
ATOM 1160 C CA . TYR B 1 40 ? -3.301 -5.203 -13.234 1 97.12 40 TYR B CA 1
ATOM 1161 C C . TYR B 1 40 ? -1.853 -5.148 -13.711 1 97.12 40 TYR B C 1
ATOM 1163 O O . TYR B 1 40 ? -1.482 -4.273 -14.492 1 97.12 40 TYR B O 1
ATOM 1171 N N . TYR B 1 41 ? -1.042 -6.066 -13.266 1 97.44 41 TYR B N 1
ATOM 1172 C CA . TYR B 1 41 ? 0.386 -5.969 -13.547 1 97.44 41 TYR B CA 1
ATOM 1173 C C . TYR B 1 41 ? 0.734 -6.688 -14.844 1 97.44 41 TYR B C 1
ATOM 1175 O O . TYR B 1 41 ? 1.802 -6.461 -15.422 1 97.44 41 TYR B O 1
ATOM 1183 N N . LYS B 1 42 ? -0.247 -7.477 -15.211 1 96.31 42 LYS B N 1
ATOM 1184 C CA . LYS B 1 42 ? -0.006 -8.227 -16.438 1 96.31 42 LYS B CA 1
ATOM 1185 C C . LYS B 1 42 ? 0.262 -7.285 -17.609 1 96.31 42 LYS B C 1
ATOM 1187 O O . LYS B 1 42 ? -0.497 -6.34 -17.844 1 96.31 42 LYS B O 1
ATOM 1192 N N . ASP B 1 43 ? 1.374 -7.297 -18.297 1 91.69 43 ASP B N 1
ATOM 1193 C CA . ASP B 1 43 ? 1.802 -6.551 -19.469 1 91.69 43 ASP B CA 1
ATOM 1194 C C . ASP B 1 43 ? 2.051 -5.082 -19.141 1 91.69 43 ASP B C 1
ATOM 1196 O O . ASP B 1 43 ? 2.195 -4.25 -20.031 1 91.69 43 ASP B O 1
ATOM 1200 N N . ARG B 1 44 ? 1.87 -4.617 -17.875 1 91.69 44 ARG B N 1
ATOM 1201 C CA . ARG B 1 44 ? 2.064 -3.229 -17.469 1 91.69 44 ARG B CA 1
ATOM 1202 C C . ARG B 1 44 ? 3.418 -3.043 -16.781 1 91.69 44 ARG B C 1
ATOM 1204 O O . ARG B 1 44 ? 4.027 -1.976 -16.891 1 91.69 44 ARG B O 1
ATOM 1211 N N . ASP B 1 45 ? 3.781 -4.043 -16.125 1 96.44 45 ASP B N 1
ATOM 1212 C CA . ASP B 1 45 ? 4.98 -3.949 -15.289 1 96.44 45 ASP B CA 1
ATOM 1213 C C . ASP B 1 45 ? 5.652 -5.309 -15.141 1 96.44 45 ASP B C 1
ATOM 1215 O O . ASP B 1 45 ? 5.375 -6.047 -14.195 1 96.44 45 ASP B O 1
ATOM 1219 N N . PRO B 1 46 ? 6.672 -5.574 -15.961 1 96.12 46 PRO B N 1
ATOM 1220 C CA . PRO B 1 46 ? 7.301 -6.898 -15.992 1 96.12 46 PRO B CA 1
ATOM 1221 C C . PRO B 1 46 ? 7.961 -7.266 -14.664 1 96.12 46 PRO B C 1
ATOM 1223 O O . PRO B 1 46 ? 8.023 -8.445 -14.305 1 96.12 46 PRO B O 1
ATOM 1226 N N . ILE B 1 47 ? 8.445 -6.324 -13.961 1 97.06 47 ILE B N 1
ATOM 1227 C CA . ILE B 1 47 ? 9.133 -6.609 -12.711 1 97.06 47 ILE B CA 1
ATOM 1228 C C . ILE B 1 47 ? 8.125 -7.078 -11.664 1 97.06 47 ILE B C 1
ATOM 1230 O O . ILE B 1 47 ? 8.305 -8.133 -11.047 1 97.06 47 ILE B O 1
ATOM 1234 N N . ARG B 1 48 ? 7.039 -6.355 -11.484 1 97.31 48 ARG B N 1
ATOM 1235 C CA . ARG B 1 48 ? 6.047 -6.73 -10.477 1 97.31 48 ARG B CA 1
ATOM 1236 C C . ARG B 1 48 ? 5.281 -7.977 -10.898 1 97.31 48 ARG B C 1
ATOM 1238 O O . ARG B 1 48 ? 4.918 -8.805 -10.062 1 97.31 48 ARG B O 1
ATOM 1245 N N . GLU B 1 49 ? 5.027 -8.016 -12.164 1 97.88 49 GLU B N 1
ATOM 1246 C CA . GLU B 1 49 ? 4.438 -9.25 -12.672 1 97.88 49 GLU B CA 1
ATOM 1247 C C . GLU B 1 49 ? 5.324 -10.453 -12.359 1 97.88 49 GLU B C 1
ATOM 1249 O O . GLU B 1 49 ? 4.84 -11.484 -11.891 1 97.88 49 GLU B O 1
ATOM 1254 N N . GLY B 1 50 ? 6.602 -10.336 -12.695 1 98.06 50 GLY B N 1
ATOM 1255 C CA . GLY B 1 50 ? 7.547 -11.406 -12.43 1 98.06 50 GLY B CA 1
ATOM 1256 C C . GLY B 1 50 ? 7.668 -11.75 -10.961 1 98.06 50 GLY B C 1
ATOM 1257 O O . GLY B 1 50 ? 7.719 -12.93 -10.594 1 98.06 50 GLY B O 1
ATOM 1258 N N . LEU B 1 51 ? 7.703 -10.727 -10.133 1 98.25 51 LEU B N 1
ATOM 1259 C CA . LEU B 1 51 ? 7.777 -10.922 -8.695 1 98.25 51 LEU B CA 1
ATOM 1260 C C . LEU B 1 51 ? 6.57 -11.703 -8.188 1 98.25 51 LEU B C 1
ATOM 1262 O O . LEU B 1 51 ? 6.719 -12.656 -7.422 1 98.25 51 LEU B O 1
ATOM 1266 N N . LEU B 1 52 ? 5.406 -11.258 -8.602 1 98.19 52 LEU B N 1
ATOM 1267 C CA . LEU B 1 52 ? 4.16 -11.922 -8.234 1 98.19 52 LEU B CA 1
ATOM 1268 C C . LEU B 1 52 ? 4.199 -13.398 -8.633 1 98.19 52 LEU B C 1
ATOM 1270 O O . LEU B 1 52 ? 3.877 -14.266 -7.824 1 98.19 52 LEU B O 1
ATOM 1274 N N . GLN B 1 53 ? 4.664 -13.68 -9.805 1 97.69 53 GLN B N 1
ATOM 1275 C CA . GLN B 1 53 ? 4.691 -15.031 -10.336 1 97.69 53 GLN B CA 1
ATOM 1276 C C . GLN B 1 53 ? 5.785 -15.867 -9.68 1 97.69 53 GLN B C 1
ATOM 1278 O O . GLN B 1 53 ? 5.508 -16.922 -9.094 1 97.69 53 GLN B O 1
ATOM 1283 N N . ILE B 1 54 ? 6.977 -15.414 -9.711 1 98.31 54 ILE B N 1
ATOM 1284 C CA . ILE B 1 54 ? 8.141 -16.203 -9.312 1 98.31 54 ILE B CA 1
ATOM 1285 C C . ILE B 1 54 ? 8.164 -16.344 -7.793 1 98.31 54 ILE B C 1
ATOM 1287 O O . ILE B 1 54 ? 8.242 -17.469 -7.273 1 98.31 54 ILE B O 1
ATOM 1291 N N . ARG B 1 55 ? 8.008 -15.281 -7.078 1 98.38 55 ARG B N 1
ATOM 1292 C CA . ARG B 1 55 ? 8.141 -15.281 -5.625 1 98.38 55 ARG B CA 1
ATOM 1293 C C . ARG B 1 55 ? 6.922 -15.914 -4.961 1 98.38 55 ARG B C 1
ATOM 1295 O O . ARG B 1 55 ? 7.059 -16.781 -4.102 1 98.38 55 ARG B O 1
ATOM 1302 N N . TYR B 1 56 ? 5.766 -15.594 -5.422 1 98.06 56 TYR B N 1
ATOM 1303 C CA . TYR B 1 56 ? 4.605 -15.898 -4.594 1 98.06 56 TYR B CA 1
ATOM 1304 C C . TYR B 1 56 ? 3.811 -17.062 -5.176 1 98.06 56 TYR B C 1
ATOM 1306 O O . TYR B 1 56 ? 3.346 -17.938 -4.438 1 98.06 56 TYR B O 1
ATOM 1314 N N . LEU B 1 57 ? 3.662 -17.062 -6.461 1 97.12 57 LEU B N 1
ATOM 1315 C CA . LEU B 1 57 ? 2.861 -18.141 -7.023 1 97.12 57 LEU B CA 1
ATOM 1316 C C . LEU B 1 57 ? 3.697 -19.406 -7.191 1 97.12 57 LEU B C 1
ATOM 1318 O O . LEU B 1 57 ? 3.195 -20.516 -7.012 1 97.12 57 LEU B O 1
ATOM 1322 N N . GLU B 1 58 ? 4.992 -19.203 -7.508 1 97.31 58 GLU B N 1
ATOM 1323 C CA . GLU B 1 58 ? 5.891 -20.344 -7.656 1 97.31 58 GLU B CA 1
ATOM 1324 C C . GLU B 1 58 ? 6.621 -20.641 -6.352 1 97.31 58 GLU B C 1
ATOM 1326 O O . GLU B 1 58 ? 7.352 -21.641 -6.254 1 97.31 58 GLU B O 1
ATOM 1331 N N . HIS B 1 59 ? 6.543 -19.812 -5.375 1 97.44 59 HIS B N 1
ATOM 1332 C CA . HIS B 1 59 ? 7.078 -20.016 -4.035 1 97.44 59 HIS B CA 1
ATOM 1333 C C . HIS B 1 59 ? 8.602 -20.141 -4.062 1 97.44 59 HIS B C 1
ATOM 1335 O O . HIS B 1 59 ? 9.164 -21.031 -3.438 1 97.44 59 HIS B O 1
ATOM 1341 N N . THR B 1 60 ? 9.188 -19.25 -4.797 1 97.19 60 THR B N 1
ATOM 1342 C CA . THR B 1 60 ? 10.648 -19.25 -4.859 1 97.19 60 THR B CA 1
ATOM 1343 C C . THR B 1 60 ? 11.227 -18.312 -3.809 1 97.19 60 THR B C 1
ATOM 1345 O O . THR B 1 60 ? 10.523 -17.453 -3.271 1 97.19 60 THR B O 1
ATOM 1348 N N . THR B 1 61 ? 12.492 -18.484 -3.523 1 97.62 61 THR B N 1
ATOM 1349 C CA . THR B 1 61 ? 13.148 -17.625 -2.539 1 97.62 61 THR B CA 1
ATOM 1350 C C . THR B 1 61 ? 13.398 -16.234 -3.105 1 97.62 61 THR B C 1
ATOM 1352 O O . THR B 1 61 ? 13.344 -16.031 -4.32 1 97.62 61 THR B O 1
ATOM 1355 N N . GLU B 1 62 ? 13.68 -15.305 -2.246 1 97.31 62 GLU B N 1
ATOM 1356 C CA . GLU B 1 62 ? 14.008 -13.945 -2.678 1 97.31 62 GLU B CA 1
ATOM 1357 C C . GLU B 1 62 ? 15.234 -13.945 -3.582 1 97.31 62 GLU B C 1
ATOM 1359 O O . GLU B 1 62 ? 15.25 -13.266 -4.613 1 97.31 62 GLU B O 1
ATOM 1364 N N . GLU B 1 63 ? 16.234 -14.695 -3.193 1 97.5 63 GLU B N 1
ATOM 1365 C CA . GLU B 1 63 ? 17.484 -14.742 -3.939 1 97.5 63 GLU B CA 1
ATOM 1366 C C . GLU B 1 63 ? 17.266 -15.258 -5.359 1 97.5 63 GLU B C 1
ATOM 1368 O O . GLU B 1 63 ? 17.781 -14.688 -6.32 1 97.5 63 GLU B O 1
ATOM 1373 N N . LYS B 1 64 ? 16.562 -16.312 -5.469 1 98.19 64 LYS B N 1
ATOM 1374 C CA . LYS B 1 64 ? 16.266 -16.875 -6.785 1 98.19 64 LYS B CA 1
ATOM 1375 C C . LYS B 1 64 ? 15.422 -15.914 -7.609 1 98.19 64 LYS B C 1
ATOM 1377 O O . LYS B 1 64 ? 15.594 -15.82 -8.828 1 98.19 64 LYS B O 1
ATOM 1382 N N . THR B 1 65 ? 14.484 -15.234 -6.941 1 98.31 65 THR B N 1
ATOM 1383 C CA . THR B 1 65 ? 13.641 -14.258 -7.625 1 98.31 65 THR B CA 1
ATOM 1384 C C . THR B 1 65 ? 14.484 -13.102 -8.172 1 98.31 65 THR B C 1
ATOM 1386 O O . THR B 1 65 ? 14.297 -12.68 -9.312 1 98.31 65 THR B O 1
ATOM 1389 N N . LEU B 1 66 ? 15.422 -12.617 -7.355 1 98.19 66 LEU B N 1
ATOM 1390 C CA . LEU B 1 66 ? 16.328 -11.555 -7.77 1 98.19 66 LEU B CA 1
ATOM 1391 C C . LEU B 1 66 ? 17.125 -11.969 -9.008 1 98.19 66 LEU B C 1
ATOM 1393 O O . LEU B 1 66 ? 17.25 -11.195 -9.953 1 98.19 66 LEU B O 1
ATOM 1397 N N . ASP B 1 67 ? 17.547 -13.18 -9.008 1 98.25 67 ASP B N 1
ATOM 1398 C CA . ASP B 1 67 ? 18.359 -13.719 -10.086 1 98.25 67 ASP B CA 1
ATOM 1399 C C . ASP B 1 67 ? 17.547 -13.859 -11.375 1 98.25 67 ASP B C 1
ATOM 1401 O O . ASP B 1 67 ? 17.984 -13.438 -12.445 1 98.25 67 ASP B O 1
ATOM 1405 N N . LYS B 1 68 ? 16.422 -14.391 -11.273 1 98.06 68 LYS B N 1
ATOM 1406 C CA . LYS B 1 68 ? 15.594 -14.648 -12.445 1 98.06 68 LYS B CA 1
ATOM 1407 C C . LYS B 1 68 ? 15.141 -13.344 -13.094 1 98.06 68 LYS B C 1
ATOM 1409 O O . LYS B 1 68 ? 15.008 -13.266 -14.32 1 98.06 68 LYS B O 1
ATOM 1414 N N . LEU B 1 69 ? 14.875 -12.328 -12.242 1 98.12 69 LEU B N 1
ATOM 1415 C CA . LEU B 1 69 ? 14.398 -11.047 -12.742 1 98.12 69 LEU B CA 1
ATOM 1416 C C . LEU B 1 69 ? 15.57 -10.133 -13.086 1 98.12 69 LEU B C 1
ATOM 1418 O O . LEU B 1 69 ? 15.375 -9.07 -13.695 1 98.12 69 LEU B O 1
ATOM 1422 N N . HIS B 1 70 ? 16.75 -10.5 -12.633 1 98.25 70 HIS B N 1
ATOM 1423 C CA . HIS B 1 70 ? 17.953 -9.719 -12.844 1 98.25 70 HIS B CA 1
ATOM 1424 C C . HIS B 1 70 ? 17.812 -8.312 -12.266 1 98.25 70 HIS B C 1
ATOM 1426 O O . HIS B 1 70 ? 18.078 -7.324 -12.953 1 98.25 70 HIS B O 1
ATOM 1432 N N . ILE B 1 71 ? 17.344 -8.234 -11.023 1 97.5 71 ILE B N 1
ATOM 1433 C CA . ILE B 1 71 ? 17.203 -6.965 -10.328 1 97.5 71 ILE B CA 1
ATOM 1434 C C . ILE B 1 71 ? 17.953 -7.008 -9 1 97.5 71 ILE B C 1
ATOM 1436 O O . ILE B 1 71 ? 18.297 -8.086 -8.508 1 97.5 71 ILE B O 1
ATOM 1440 N N . GLY B 1 72 ? 18.312 -5.816 -8.5 1 95.94 72 GLY B N 1
ATOM 1441 C CA . GLY B 1 72 ? 18.938 -5.727 -7.191 1 95.94 72 GLY B CA 1
ATOM 1442 C C . GLY B 1 72 ? 17.953 -5.758 -6.043 1 95.94 72 GLY B C 1
ATOM 1443 O O . GLY B 1 72 ? 16.734 -5.723 -6.266 1 95.94 72 GLY B O 1
ATOM 1444 N N . ARG B 1 73 ? 18.484 -5.809 -4.824 1 94.44 73 ARG B N 1
ATOM 1445 C CA . ARG B 1 73 ? 17.672 -5.961 -3.615 1 94.44 73 ARG B CA 1
ATOM 1446 C C . ARG B 1 73 ? 16.781 -4.738 -3.393 1 94.44 73 ARG B C 1
ATOM 1448 O O . ARG B 1 73 ? 15.633 -4.871 -2.977 1 94.44 73 ARG B O 1
ATOM 1455 N N . THR B 1 74 ? 17.281 -3.643 -3.715 1 91 74 THR B N 1
ATOM 1456 C CA . THR B 1 74 ? 16.516 -2.422 -3.502 1 91 7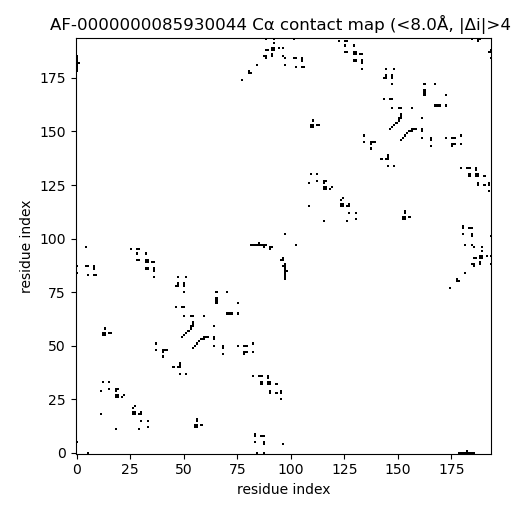4 THR B CA 1
ATOM 1457 C C . THR B 1 74 ? 15.305 -2.375 -4.43 1 91 74 THR B C 1
ATOM 1459 O O . THR B 1 74 ? 14.203 -2.027 -4.004 1 91 74 THR B O 1
ATOM 1462 N N . THR B 1 75 ? 15.516 -2.688 -5.672 1 93.5 75 THR B N 1
ATOM 1463 C CA . THR B 1 75 ? 14.43 -2.746 -6.641 1 93.5 75 THR B CA 1
ATOM 1464 C C . THR B 1 75 ? 13.391 -3.787 -6.23 1 93.5 75 THR B C 1
ATOM 1466 O O . THR B 1 75 ? 12.188 -3.543 -6.328 1 93.5 75 THR B O 1
ATOM 1469 N N . TYR B 1 76 ? 13.867 -4.93 -5.707 1 95.81 76 TYR B N 1
ATOM 1470 C CA . TYR B 1 76 ? 12.984 -5.992 -5.234 1 95.81 76 TYR B CA 1
ATOM 1471 C C . TYR B 1 76 ? 12.109 -5.508 -4.094 1 95.81 76 TYR B C 1
ATOM 1473 O O . TYR B 1 76 ? 10.891 -5.727 -4.098 1 95.81 76 TYR B O 1
ATOM 1481 N N . GLN B 1 77 ? 12.703 -4.891 -3.172 1 93.19 77 GLN B N 1
ATOM 1482 C CA . GLN B 1 77 ? 11.969 -4.449 -1.989 1 93.19 77 GLN B CA 1
ATOM 1483 C C . GLN B 1 77 ? 10.898 -3.428 -2.357 1 93.19 77 GLN B C 1
ATOM 1485 O O . GLN B 1 77 ? 9.766 -3.496 -1.86 1 93.19 77 GLN B O 1
ATOM 1490 N N . LYS B 1 78 ? 11.219 -2.547 -3.193 1 91 78 LYS B N 1
ATOM 1491 C CA . LYS B 1 78 ? 10.266 -1.533 -3.631 1 91 78 LYS B CA 1
ATOM 1492 C C . LYS B 1 78 ? 9.117 -2.164 -4.422 1 91 78 LYS B C 1
ATOM 1494 O O . LYS B 1 78 ? 7.957 -1.803 -4.23 1 91 78 LYS B O 1
ATOM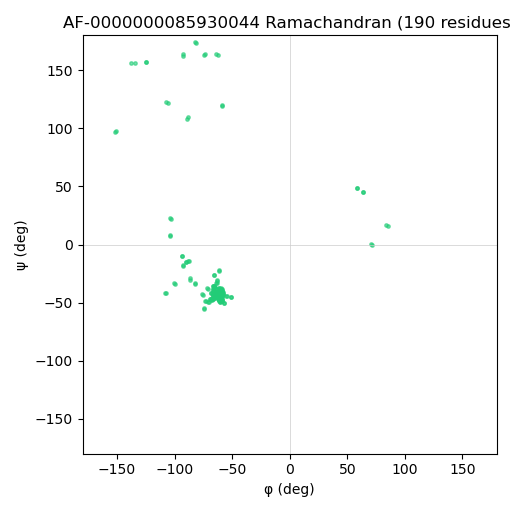 1499 N N . ALA B 1 79 ? 9.5 -3.021 -5.297 1 94.31 79 ALA B N 1
ATOM 1500 C CA . ALA B 1 79 ? 8.484 -3.701 -6.102 1 94.31 79 ALA B CA 1
ATOM 1501 C C . ALA B 1 79 ? 7.535 -4.508 -5.219 1 94.31 79 ALA B C 1
ATOM 1503 O O . ALA B 1 79 ? 6.328 -4.547 -5.465 1 94.31 79 ALA B O 1
ATOM 1504 N N . GLN B 1 80 ? 8.102 -5.164 -4.25 1 96.12 80 GLN B N 1
ATOM 1505 C CA . GLN B 1 80 ? 7.277 -5.969 -3.354 1 96.12 80 GLN B CA 1
ATOM 1506 C C . GLN B 1 80 ? 6.316 -5.094 -2.555 1 96.12 80 GLN B C 1
ATOM 1508 O O . GLN B 1 80 ? 5.148 -5.445 -2.379 1 96.12 80 GLN B O 1
ATOM 1513 N N . LEU B 1 81 ? 6.82 -4.016 -2.045 1 93.19 81 LEU B N 1
ATOM 1514 C CA . LEU B 1 81 ? 5.969 -3.104 -1.287 1 93.19 81 LEU B CA 1
ATOM 1515 C C . LEU B 1 81 ? 4.82 -2.59 -2.148 1 93.19 81 LEU B C 1
ATOM 1517 O O . LEU B 1 81 ? 3.682 -2.504 -1.683 1 93.19 81 LEU B O 1
ATOM 1521 N N . ASP B 1 82 ? 5.117 -2.264 -3.381 1 94 82 ASP B N 1
ATOM 1522 C CA . ASP B 1 82 ? 4.09 -1.783 -4.301 1 94 82 ASP B CA 1
ATOM 1523 C C . ASP B 1 82 ? 3.062 -2.873 -4.594 1 94 82 ASP B C 1
ATOM 1525 O O . ASP B 1 82 ? 1.86 -2.605 -4.645 1 94 82 ASP B O 1
ATOM 1529 N N . LEU B 1 83 ? 3.605 -4.023 -4.84 1 97.06 83 LEU B N 1
ATOM 1530 C CA . LEU B 1 83 ? 2.738 -5.16 -5.133 1 97.06 83 LEU B CA 1
ATOM 1531 C C . LEU B 1 83 ? 1.779 -5.422 -3.975 1 97.06 83 LEU B C 1
ATOM 1533 O O . LEU B 1 83 ? 0.573 -5.566 -4.184 1 97.06 83 LEU B O 1
ATOM 1537 N N . LEU B 1 84 ? 2.305 -5.449 -2.783 1 97.44 84 LEU B N 1
ATOM 1538 C CA . LEU B 1 84 ? 1.488 -5.711 -1.604 1 97.44 84 LEU B CA 1
ATOM 1539 C C . LEU B 1 84 ? 0.505 -4.57 -1.357 1 97.44 84 LEU B C 1
ATOM 1541 O O . LEU B 1 84 ? -0.63 -4.805 -0.938 1 97.44 84 LEU B O 1
ATOM 1545 N N . SER B 1 85 ? 0.927 -3.396 -1.576 1 96.94 85 SER B N 1
ATOM 1546 C CA . SER B 1 85 ? 0.04 -2.248 -1.424 1 96.94 85 SER B CA 1
ATOM 1547 C C . SER B 1 85 ? -1.122 -2.312 -2.408 1 96.94 85 SER B C 1
ATOM 1549 O O . SER B 1 85 ? -2.258 -1.979 -2.061 1 96.94 85 SER B O 1
ATOM 1551 N N . THR B 1 86 ? -0.878 -2.658 -3.658 1 97.69 86 THR B N 1
ATOM 1552 C CA . THR B 1 86 ? -1.926 -2.793 -4.664 1 97.69 86 THR B CA 1
ATOM 1553 C C . THR B 1 86 ? -2.947 -3.846 -4.246 1 97.69 86 THR B C 1
ATOM 1555 O O . THR B 1 86 ? -4.152 -3.592 -4.266 1 97.69 86 THR B O 1
ATOM 1558 N N . LEU B 1 87 ? -2.404 -4.953 -3.859 1 98.44 87 LEU B N 1
ATOM 1559 C CA . LEU B 1 87 ? -3.299 -6.012 -3.404 1 98.44 87 LEU B CA 1
ATOM 1560 C C . LEU B 1 87 ? -4.09 -5.566 -2.18 1 98.44 87 LEU B C 1
ATOM 1562 O O . LEU B 1 87 ? -5.273 -5.887 -2.051 1 98.44 87 LEU B O 1
ATOM 1566 N N . ALA B 1 88 ? -3.451 -4.871 -1.248 1 98.44 88 ALA B N 1
ATOM 1567 C CA . ALA B 1 88 ? -4.117 -4.402 -0.036 1 98.44 88 ALA B CA 1
ATOM 1568 C C . ALA B 1 88 ? -5.297 -3.494 -0.374 1 98.44 88 ALA B C 1
ATOM 1570 O O . ALA B 1 88 ? -6.355 -3.584 0.251 1 98.44 88 ALA B O 1
A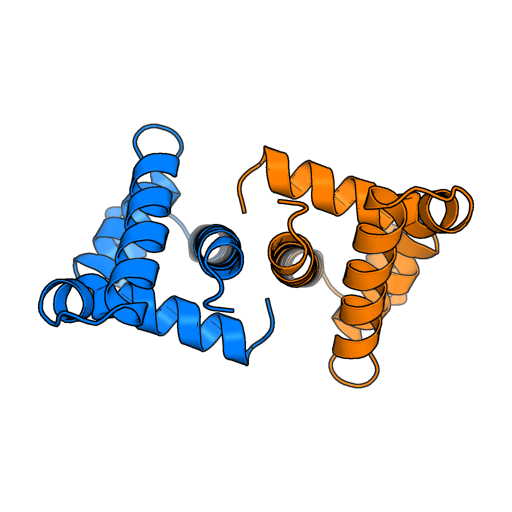TOM 1571 N N . VAL B 1 89 ? -5.117 -2.678 -1.345 1 98.38 89 VAL B N 1
ATOM 1572 C CA . VAL B 1 89 ? -6.195 -1.773 -1.735 1 98.38 89 VAL B CA 1
ATOM 1573 C C . VAL B 1 89 ? -7.348 -2.572 -2.342 1 98.38 89 VAL B C 1
ATOM 1575 O O . VAL B 1 89 ? -8.508 -2.373 -1.976 1 98.38 89 VAL B O 1
ATOM 1578 N N . PHE B 1 90 ? -7.086 -3.477 -3.26 1 98 90 PHE B N 1
ATOM 1579 C CA . PHE B 1 90 ? -8.125 -4.297 -3.873 1 98 90 PHE B CA 1
ATOM 1580 C C . PHE B 1 90 ? -8.844 -5.137 -2.822 1 98 90 PHE B C 1
ATOM 1582 O O . PHE B 1 90 ? -10.055 -5.336 -2.9 1 98 90 PHE B O 1
ATOM 1589 N N . ALA B 1 91 ? -8.062 -5.645 -1.857 1 98.44 91 ALA B N 1
ATOM 1590 C CA . ALA B 1 91 ? -8.641 -6.43 -0.77 1 98.44 91 ALA B CA 1
ATOM 1591 C C . ALA B 1 91 ? -9.539 -5.566 0.111 1 98.44 91 ALA B C 1
ATOM 1593 O O . ALA B 1 91 ? -10.617 -6 0.515 1 98.44 91 ALA B O 1
ATOM 1594 N N . ALA B 1 92 ? -9.102 -4.391 0.427 1 98 92 ALA B N 1
ATOM 1595 C CA . ALA B 1 92 ? -9.883 -3.48 1.258 1 98 92 ALA B CA 1
ATOM 1596 C C . ALA B 1 92 ? -11.211 -3.135 0.593 1 98 92 ALA B C 1
ATOM 1598 O O . ALA B 1 92 ? -12.234 -3.021 1.267 1 98 92 ALA B O 1
ATOM 1599 N N . ARG B 1 93 ? -11.203 -2.99 -0.708 1 96.5 93 ARG B N 1
ATOM 1600 C CA . ARG B 1 93 ? -12.422 -2.713 -1.46 1 96.5 93 ARG B CA 1
ATOM 1601 C C . ARG B 1 93 ? -13.438 -3.84 -1.296 1 96.5 93 ARG B C 1
ATOM 1603 O O . ARG B 1 93 ? -14.641 -3.629 -1.456 1 96.5 93 ARG B O 1
ATOM 1610 N N . ARG B 1 94 ? -12.906 -4.949 -0.963 1 96.38 94 ARG B N 1
ATOM 1611 C CA . ARG B 1 94 ? -13.766 -6.129 -0.868 1 96.38 94 ARG B CA 1
ATOM 1612 C C . ARG B 1 94 ? -14.062 -6.469 0.587 1 96.38 94 ARG B C 1
ATOM 1614 O O . ARG B 1 94 ? -14.516 -7.578 0.89 1 96.38 94 ARG B O 1
ATOM 1621 N N . GLY B 1 95 ? -13.664 -5.602 1.468 1 95.5 95 GLY B N 1
ATOM 1622 C CA . GLY B 1 95 ? -14.016 -5.742 2.873 1 95.5 95 GLY B CA 1
ATOM 1623 C C . GLY B 1 95 ? -13.078 -6.672 3.629 1 95.5 95 GLY B C 1
ATOM 1624 O O . GLY B 1 95 ? -13.438 -7.18 4.695 1 95.5 95 GLY B O 1
ATOM 1625 N N . LEU B 1 96 ? -11.938 -6.957 3.105 1 96.88 96 LEU B N 1
ATOM 1626 C CA . LEU B 1 96 ? -11.055 -7.953 3.699 1 96.88 96 LEU B CA 1
ATOM 1627 C C . LEU B 1 96 ? -10.062 -7.297 4.656 1 96.88 96 LEU B C 1
ATOM 1629 O O . LEU B 1 96 ? -9.43 -7.98 5.465 1 96.88 96 LEU B O 1
ATOM 1633 N N . LEU B 1 97 ? -9.906 -6.02 4.512 1 94.19 97 LEU B N 1
ATOM 1634 C CA . LEU B 1 97 ? -8.945 -5.297 5.332 1 94.19 97 LEU B CA 1
ATOM 1635 C C . LEU B 1 97 ? -9.586 -4.07 5.973 1 94.19 97 LEU B C 1
ATOM 1637 O O . LEU B 1 97 ? -10.578 -3.543 5.457 1 94.19 97 LEU B O 1
#

Organism: NCBI:txid2903556

Secondary structure (DSSP, 8-state):
--HHHHHHHHHHHHTHHHHHHS--HHHHHHHHHHHHHHHHHTTT-HHHHHHIIIIIIS---HHHHHHHHT--HHHHHHHHHHHHHHHHHHHHHTT--/--HHHHHHHHHHHHTHHHHHHS--HHHHHHHHHHHHHHHHHTTT-HHHHHHIIIIIIS---HHHHHHHHT--HHHHHHHHHHHHHHHHHHHHHTT--

Solvent-accessible surface area (backbone atoms only — not comparable to full-atom values): 10157 Å² total; per-residue (Å²): 60,52,72,67,53,48,51,52,46,51,50,49,52,55,37,43,71,60,36,70,70,43,90,40,75,65,32,49,46,48,51,50,19,49,49,51,42,52,60,61,26,53,97,70,32,70,65,49,35,46,45,51,43,42,33,32,71,64,63,43,51,70,69,59,38,31,60,76,69,68,50,56,70,66,59,48,53,52,40,49,52,41,52,51,29,29,34,41,27,46,25,9,58,64,68,74,91,61,52,72,68,53,47,50,52,47,51,49,51,52,55,37,42,72,60,36,70,71,44,91,41,75,67,32,48,47,49,51,50,19,50,48,53,43,52,58,61,26,53,98,70,33,70,66,50,36,45,45,50,43,42,31,32,72,64,63,42,53,69,69,58,38,31,59,76,68,70,50,56,69,67,60,49,52,53,41,48,52,41,50,51,29,29,34,40,27,46,26,8,57,65,68,73,94

Nearest PDB structures (foldseek):
  3hug-assembly6_K  TM=7.646E-01  e=5.667E-01  Mycobacterium tuberculosis H37Rv
  3hug-assembly4_M  TM=8.060E-01  e=9.222E-01  Mycobacterium tuberculosis H37Rv
  3hug-assembly6_A  TM=6.114E-01  e=5.369E-01  Mycobacterium tuberculosis H37Rv
  8z6g-assembly3_F  TM=6.584E-01  e=8.276E-01  Pseudomonas aeruginosa
  3hug-assembly1_C  TM=6.153E-01  e=1.501E+00  Mycobacterium tuberculosis H37Rv

Radius of gyration: 17.24 Å; Cα contacts (8 Å, |Δi|>4): 220; chains: 2; bounding box: 38×48×38 Å

Sequence (194 aa):
MTNEQRQQVKKALWNYGILQRFESEENRRWCDAIQETIDYYKDRDPIREGLLQIRYLEHTTEEKTLDKLHIGRTTYQKAQLDLLSTLAVFAARRGLLMTNEQRQQVKKALWNYGILQRFESEENRRWCDAIQETIDYYKDRDPIREGLLQIRYLEHTTEEKTLDKLHIGRTTYQKAQLDLLSTLAVFAARRGLL

pLDDT: mean 96.37, std 2.47, range [85.25, 98.44]